Protein AF-0000000072204086 (afdb_homodimer)

Structure (mmCIF, N/CA/C/O backbone):
data_AF-0000000072204086-model_v1
#
loop_
_entity.id
_entity.type
_entity.pdbx_description
1 polymer 'F-box protein SKIP19 isoform X3'
#
loop_
_atom_site.group_PDB
_atom_site.id
_atom_site.type_symbol
_atom_site.label_atom_id
_atom_site.label_alt_id
_atom_site.label_comp_id
_atom_site.label_asym_id
_atom_site.label_entity_id
_atom_site.label_seq_id
_atom_site.pdbx_PDB_ins_code
_atom_site.Cartn_x
_atom_site.Cartn_y
_atom_site.Cartn_z
_atom_site.occupancy
_atom_site.B_iso_or_equiv
_atom_site.auth_seq_id
_atom_site.auth_comp_id
_atom_site.auth_asym_id
_atom_site.auth_atom_id
_atom_site.pdbx_PDB_model_num
ATOM 1 N N . MET A 1 1 ? 21.562 -6.328 24.484 1 25.56 1 MET A N 1
ATOM 2 C CA . MET A 1 1 ? 20.109 -6.309 24.594 1 25.56 1 MET A CA 1
ATOM 3 C C . MET A 1 1 ? 19.469 -5.77 23.328 1 25.56 1 MET A C 1
ATOM 5 O O . MET A 1 1 ? 19.484 -4.562 23.078 1 25.56 1 MET A O 1
ATOM 9 N N . SER A 1 2 ? 19.609 -6.516 22.234 1 28.25 2 SER A N 1
ATOM 10 C CA . SER A 1 2 ? 19.281 -6.23 20.844 1 28.25 2 SER A CA 1
ATOM 11 C C . SER A 1 2 ? 17.781 -6.113 20.641 1 28.25 2 SER A C 1
ATOM 13 O O . SER A 1 2 ? 17.031 -7.051 20.922 1 28.25 2 SER A O 1
ATOM 15 N N . SER A 1 3 ? 17.141 -4.961 20.906 1 30.69 3 SER A N 1
ATOM 16 C CA . SER A 1 3 ? 15.734 -4.66 20.719 1 30.69 3 SER A CA 1
ATOM 17 C C . SER A 1 3 ? 15.289 -4.996 19.297 1 30.69 3 SER A C 1
ATOM 19 O O . SER A 1 3 ? 15.773 -4.402 18.328 1 30.69 3 SER A O 1
ATOM 21 N N . SER A 1 4 ? 15.07 -6.262 19.047 1 28.27 4 SER A N 1
ATOM 22 C CA . SER A 1 4 ? 14.453 -6.785 17.828 1 28.27 4 SER A CA 1
ATOM 23 C C . SER A 1 4 ? 13.125 -6.09 17.547 1 28.27 4 SER A C 1
ATOM 25 O O . SER A 1 4 ? 12.188 -6.172 18.344 1 28.27 4 SER A O 1
ATOM 27 N N . SER A 1 5 ? 13.203 -4.898 17.078 1 31.73 5 SER A N 1
ATOM 28 C CA . SER A 1 5 ? 12.016 -4.176 16.625 1 31.73 5 SER A CA 1
ATOM 29 C C . SER A 1 5 ? 11.188 -5.027 15.664 1 31.73 5 SER A C 1
ATOM 31 O O . SER A 1 5 ? 11.594 -5.277 14.531 1 31.73 5 SER A O 1
ATOM 33 N N . SER A 1 6 ? 10.625 -6.156 16.188 1 30 6 SER A N 1
ATOM 34 C CA . SER A 1 6 ? 9.664 -6.992 15.477 1 30 6 SER A CA 1
ATOM 35 C C . SER A 1 6 ? 8.594 -6.145 14.789 1 30 6 SER A C 1
ATOM 37 O O . SER A 1 6 ? 7.898 -5.371 15.445 1 30 6 SER A O 1
ATOM 39 N N . VAL A 1 7 ? 8.961 -5.617 13.773 1 30.45 7 VAL A N 1
ATOM 40 C CA . VAL A 1 7 ? 7.902 -5.066 12.938 1 30.45 7 VAL A CA 1
ATOM 41 C C . VAL A 1 7 ? 6.766 -6.074 12.82 1 30.45 7 VAL A C 1
ATOM 43 O O . VAL A 1 7 ? 6.906 -7.102 12.148 1 30.45 7 VAL A O 1
ATOM 46 N N . LYS A 1 8 ? 6.234 -6.539 13.992 1 32.66 8 LYS A N 1
ATOM 47 C CA . LYS A 1 8 ? 5.008 -7.332 13.945 1 32.66 8 LYS A CA 1
ATOM 48 C C . LYS A 1 8 ? 4.055 -6.816 12.875 1 32.66 8 LYS A C 1
ATOM 50 O O . LYS A 1 8 ? 3.934 -5.605 12.672 1 32.66 8 LYS A O 1
ATOM 55 N N . SER A 1 9 ? 4.133 -7.586 11.875 1 33.06 9 SER A N 1
ATOM 56 C CA . SER A 1 9 ? 3.16 -7.445 10.797 1 33.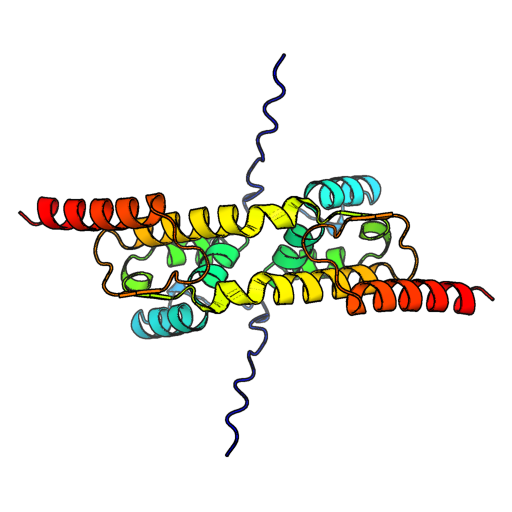06 9 SER A CA 1
ATOM 57 C C . SER A 1 9 ? 1.777 -7.102 11.344 1 33.06 9 SER A C 1
ATOM 59 O O . SER A 1 9 ? 1.238 -7.82 12.18 1 33.06 9 SER A O 1
ATOM 61 N N . VAL A 1 10 ? 1.606 -5.988 11.766 1 35.88 10 VAL A N 1
ATOM 62 C CA . VAL A 1 10 ? 0.29 -5.5 12.164 1 35.88 10 VAL A CA 1
ATOM 63 C C . VAL A 1 10 ? -0.787 -6.152 11.305 1 35.88 10 VAL A C 1
ATOM 65 O O . VAL A 1 10 ? -1.253 -5.562 10.328 1 35.88 10 VAL A O 1
ATOM 68 N N . GLY A 1 11 ? -0.376 -7.266 10.664 1 35.19 11 GLY A N 1
ATOM 69 C CA . GLY A 1 11 ? -1.591 -7.871 10.141 1 35.19 11 GLY A CA 1
ATOM 70 C C . GLY A 1 11 ? -2.607 -8.195 11.219 1 35.19 11 GLY A C 1
ATOM 71 O O . GLY A 1 11 ? -2.652 -9.328 11.711 1 35.19 11 GLY A O 1
ATOM 72 N N . ALA A 1 12 ? -2.74 -7.453 12.25 1 35.88 12 ALA A N 1
ATOM 73 C CA . ALA A 1 12 ? -3.703 -7.723 13.32 1 35.88 12 ALA A CA 1
ATOM 74 C C . ALA A 1 12 ? -4.977 -8.352 12.758 1 35.88 12 ALA A C 1
ATOM 76 O O . ALA A 1 12 ? -5.395 -8.039 11.641 1 35.88 12 ALA A O 1
ATOM 77 N N . ASP A 1 13 ? -5.242 -9.523 13.055 1 38.62 13 ASP A N 1
ATOM 78 C CA . ASP A 1 13 ? -6.609 -10.039 13.07 1 38.62 13 ASP A CA 1
ATOM 79 C C . ASP A 1 13 ? -7.621 -8.914 13.25 1 38.62 13 ASP A C 1
ATOM 81 O O . ASP A 1 13 ? -7.426 -8.023 14.078 1 38.62 13 ASP A O 1
ATOM 85 N N . ARG A 1 14 ? -8.32 -8.43 12.188 1 41.28 14 ARG A N 1
ATOM 86 C CA . ARG A 1 14 ? -9.391 -7.43 12.203 1 41.28 14 ARG A CA 1
ATOM 87 C C . ARG A 1 14 ? -10.203 -7.523 13.492 1 41.28 14 ARG A C 1
ATOM 89 O O . ARG A 1 14 ? -11.266 -8.156 13.516 1 41.28 14 ARG A O 1
ATOM 96 N N . GLU A 1 15 ? -9.797 -8.156 14.398 1 44.16 15 GLU A N 1
ATOM 97 C CA . GLU A 1 15 ? -10.672 -7.75 15.492 1 44.16 15 GLU A CA 1
ATOM 98 C C . GLU A 1 15 ? -10.859 -6.234 15.516 1 44.16 15 GLU A C 1
ATOM 100 O O . GLU A 1 15 ? -9.883 -5.484 15.469 1 44.16 15 GLU A O 1
ATOM 105 N N . GLU A 1 16 ? -11.938 -5.848 14.797 1 51.72 16 GLU A N 1
ATOM 106 C CA . GLU A 1 16 ? -12.43 -4.477 14.695 1 51.72 16 GLU A CA 1
ATOM 107 C C . GLU A 1 16 ? -11.992 -3.645 15.898 1 51.72 16 GLU A C 1
ATOM 109 O O . GLU A 1 16 ? -12.594 -3.742 16.969 1 51.72 16 GLU A O 1
ATOM 114 N N . ARG A 1 17 ? -10.695 -3.609 16.219 1 57.47 17 ARG A N 1
ATOM 115 C CA . ARG A 1 17 ? -10.336 -2.664 17.266 1 57.47 17 ARG A CA 1
ATOM 116 C C . ARG A 1 17 ? -11.102 -1.355 17.125 1 57.47 17 ARG A C 1
ATOM 118 O O . ARG A 1 17 ? -11.398 -0.927 16 1 57.47 17 ARG A O 1
ATOM 125 N N . ASN A 1 18 ? -11.75 -1.128 18.062 1 75.94 18 ASN A N 1
ATOM 126 C CA . ASN A 1 18 ? -12.461 0.15 18.109 1 75.94 18 ASN A CA 1
ATOM 127 C C . ASN A 1 18 ? -11.484 1.325 18.156 1 75.94 18 ASN A C 1
ATOM 129 O O . ASN A 1 18 ? -11.289 1.931 19.219 1 75.94 18 ASN A O 1
ATOM 133 N N . TRP A 1 19 ? -10.758 1.594 17.062 1 76.38 19 TRP A N 1
ATOM 134 C CA . TRP A 1 19 ? -9.789 2.676 16.922 1 76.38 19 TRP A CA 1
ATOM 135 C C . TRP A 1 19 ? -10.367 3.992 17.438 1 76.38 19 TRP A C 1
ATOM 137 O O . TRP A 1 19 ? -9.641 4.852 17.938 1 76.38 19 TRP A O 1
ATOM 147 N N . LYS A 1 20 ? -11.602 4.023 17.359 1 79.75 20 LYS A N 1
ATOM 148 C CA . LYS A 1 20 ? -12.273 5.273 17.703 1 79.75 20 LYS A CA 1
ATOM 149 C C . LYS A 1 20 ? -12.281 5.484 19.219 1 79.75 20 LYS A C 1
ATOM 151 O O . LYS A 1 20 ? -12.43 6.613 19.688 1 79.75 20 LYS A O 1
ATOM 156 N N . ASP A 1 21 ? -12.07 4.379 19.844 1 84.69 21 ASP A N 1
ATOM 157 C CA . ASP A 1 21 ? -12.148 4.477 21.297 1 84.69 21 ASP A CA 1
ATOM 158 C C . ASP A 1 21 ? -10.766 4.684 21.906 1 84.69 21 ASP A C 1
ATOM 160 O O . ASP A 1 21 ? -10.641 4.891 23.109 1 84.69 21 ASP A O 1
ATOM 164 N N . LEU A 1 22 ? -9.742 4.715 21.172 1 86.06 22 LEU A N 1
ATOM 165 C CA . LEU A 1 22 ? -8.391 4.891 21.703 1 86.06 22 LEU A CA 1
ATOM 166 C C . LEU A 1 22 ? -8.109 6.359 22.016 1 86.06 22 LEU A C 1
ATOM 168 O O . LEU A 1 22 ? -8.523 7.246 21.25 1 86.06 22 LEU A O 1
ATOM 172 N N . PRO A 1 23 ? -7.391 6.512 23.203 1 90.75 23 PRO A N 1
ATOM 173 C CA . PRO A 1 23 ? -6.949 7.887 23.453 1 90.75 23 PRO A CA 1
ATOM 174 C C . PRO A 1 23 ? -6.145 8.469 22.297 1 90.75 23 PRO A C 1
ATOM 176 O O . PRO A 1 23 ? -5.371 7.758 21.656 1 90.75 23 PRO A O 1
ATOM 179 N N . ARG A 1 24 ? -6.234 9.727 22.156 1 86.44 24 ARG A N 1
ATOM 180 C CA . ARG A 1 24 ? -5.602 10.414 21.031 1 86.44 24 ARG A CA 1
ATOM 181 C C . ARG A 1 24 ? -4.086 10.266 21.094 1 86.44 24 ARG A C 1
ATOM 183 O O . ARG A 1 24 ? -3.436 10.078 20.062 1 86.44 24 ARG A O 1
ATOM 190 N N . ASP A 1 25 ? -3.572 10.32 22.297 1 90.19 25 ASP A N 1
ATOM 191 C CA . ASP A 1 25 ? -2.125 10.203 22.438 1 90.19 25 ASP A CA 1
ATOM 192 C C . ASP A 1 25 ? -1.638 8.828 21.984 1 90.19 25 ASP A C 1
ATOM 194 O O . ASP A 1 25 ? -0.56 8.711 21.391 1 90.19 25 ASP A O 1
ATOM 198 N N . VAL A 1 26 ? -2.377 7.902 22.266 1 89.75 26 VAL A N 1
ATOM 199 C CA . VAL A 1 26 ? -2.049 6.539 21.859 1 89.75 26 VAL A CA 1
ATOM 200 C C . VAL A 1 26 ? -2.184 6.41 20.344 1 89.75 26 VAL A C 1
ATOM 202 O O . VAL A 1 26 ? -1.303 5.859 19.672 1 89.75 26 VAL A O 1
ATOM 205 N N . LEU A 1 27 ? -3.18 7.027 19.828 1 85.44 27 LEU A N 1
ATOM 206 C CA . LEU A 1 27 ? -3.385 7.016 18.391 1 85.44 27 LEU A CA 1
ATOM 207 C C . LEU A 1 27 ? -2.227 7.699 17.672 1 85.44 27 LEU A C 1
ATOM 209 O O . LEU A 1 27 ? -1.658 7.137 16.719 1 85.44 27 LEU A O 1
ATOM 213 N N . CYS A 1 28 ? -1.841 8.789 18.219 1 88.75 28 CYS A N 1
ATOM 214 C CA . CYS A 1 28 ? -0.737 9.539 17.625 1 88.75 28 CYS A CA 1
ATOM 215 C C . CYS A 1 28 ? 0.546 8.719 17.641 1 88.75 28 CYS A C 1
ATOM 217 O O . CYS A 1 28 ? 1.257 8.656 16.625 1 88.75 28 CYS A O 1
ATOM 219 N N . THR A 1 29 ? 0.734 8.023 18.703 1 90.38 29 THR A N 1
ATOM 220 C CA . THR A 1 29 ? 1.932 7.199 18.828 1 90.38 29 THR A CA 1
ATOM 221 C C . THR A 1 29 ? 1.908 6.062 17.812 1 90.38 29 THR A C 1
ATOM 223 O O . THR A 1 29 ? 2.918 5.785 17.156 1 90.38 29 THR A O 1
ATOM 226 N N . ILE A 1 30 ? 0.832 5.469 17.672 1 87.12 30 ILE A N 1
ATOM 227 C CA . ILE A 1 30 ? 0.676 4.363 16.734 1 87.12 30 ILE A CA 1
ATOM 228 C C . ILE A 1 30 ? 0.891 4.863 15.305 1 87.12 30 ILE A C 1
ATOM 230 O O . ILE A 1 30 ? 1.659 4.273 14.539 1 87.12 30 ILE A O 1
ATOM 234 N N . PHE A 1 31 ? 0.361 5.941 15.031 1 88.94 31 PHE A N 1
ATOM 235 C CA . PHE A 1 31 ? 0.43 6.484 13.68 1 88.94 31 PHE A CA 1
ATOM 236 C C . PHE A 1 31 ? 1.844 6.949 13.359 1 88.94 31 PHE A C 1
ATOM 238 O O . PHE A 1 31 ? 2.316 6.777 12.227 1 88.94 31 PHE A O 1
ATOM 245 N N . GLN A 1 32 ? 2.438 7.445 14.328 1 89.56 32 GLN A N 1
ATOM 246 C CA . GLN A 1 32 ? 3.822 7.859 14.125 1 89.56 32 GLN A CA 1
ATOM 247 C C . GLN A 1 32 ? 4.723 6.652 13.875 1 89.56 32 GLN A C 1
ATOM 249 O O . GLN A 1 32 ? 5.648 6.723 13.062 1 89.56 32 GLN A O 1
ATOM 254 N N . LYS A 1 33 ? 4.418 5.613 14.492 1 89.12 33 LYS A N 1
ATOM 255 C CA . LYS A 1 33 ? 5.195 4.395 14.305 1 89.12 33 LYS A CA 1
ATOM 256 C C . LYS A 1 33 ? 4.922 3.775 12.938 1 89.12 33 LYS A C 1
ATOM 258 O O . LYS A 1 33 ? 5.824 3.209 12.312 1 89.12 33 LYS A O 1
ATOM 263 N N . LEU A 1 34 ? 3.775 3.865 12.484 1 86.44 34 LEU A N 1
ATOM 264 C CA . LEU A 1 34 ? 3.398 3.32 11.18 1 86.44 34 LEU A CA 1
ATOM 265 C C . LEU A 1 34 ? 3.996 4.148 10.047 1 86.44 34 LEU A C 1
ATOM 267 O O . LEU A 1 34 ? 4.449 3.6 9.047 1 86.44 34 LEU A O 1
ATOM 271 N N . GLY A 1 35 ? 4.02 5.461 10.273 1 90.88 35 GLY A N 1
ATOM 272 C CA . GLY A 1 35 ? 4.465 6.371 9.227 1 90.88 35 GLY A CA 1
ATOM 273 C C . GLY A 1 35 ? 3.357 6.777 8.273 1 90.88 35 GLY A C 1
ATOM 274 O O . GLY A 1 35 ? 2.312 6.125 8.219 1 90.88 35 GLY A O 1
ATOM 275 N N . ALA A 1 36 ? 3.582 7.84 7.566 1 93 36 ALA A N 1
ATOM 276 C CA . ALA A 1 36 ? 2.574 8.445 6.699 1 93 36 ALA A CA 1
ATOM 277 C C . ALA A 1 36 ? 2.166 7.488 5.582 1 93 36 ALA A C 1
ATOM 279 O O . ALA A 1 36 ? 0.982 7.371 5.258 1 93 36 ALA A O 1
ATOM 280 N N . ILE A 1 37 ? 3.129 6.812 5.086 1 89.62 37 ILE A N 1
ATOM 281 C CA . ILE A 1 37 ? 2.873 5.93 3.953 1 89.62 37 ILE A CA 1
ATOM 282 C C . ILE A 1 37 ? 1.953 4.789 4.383 1 89.62 37 ILE A C 1
ATOM 284 O O . ILE A 1 37 ? 0.87 4.613 3.82 1 89.62 37 ILE A O 1
ATOM 288 N N . GLU A 1 38 ? 2.342 4.102 5.406 1 86.81 38 GLU A N 1
ATOM 289 C CA . GLU A 1 38 ? 1.545 2.975 5.887 1 86.81 38 GLU A CA 1
ATOM 290 C C . GLU A 1 38 ? 0.164 3.43 6.348 1 86.81 38 GLU A C 1
ATOM 292 O O . GLU A 1 38 ? -0.841 2.777 6.055 1 86.81 38 GLU A O 1
ATOM 297 N N . THR A 1 39 ? 0.12 4.504 6.988 1 90.56 39 THR A N 1
ATOM 298 C CA . THR A 1 39 ? -1.136 5.031 7.508 1 90.56 39 THR A CA 1
ATOM 299 C C . THR A 1 39 ? -2.104 5.352 6.371 1 90.56 39 THR A C 1
ATOM 301 O O . THR A 1 39 ? -3.25 4.898 6.379 1 90.56 39 THR A O 1
ATOM 304 N N . LEU A 1 40 ? -1.649 6.043 5.375 1 90.44 40 LEU A N 1
ATOM 305 C CA . LEU A 1 40 ? -2.543 6.48 4.309 1 90.44 40 LEU A CA 1
ATOM 306 C C . LEU A 1 40 ? -2.838 5.336 3.342 1 90.44 40 LEU A C 1
ATOM 308 O O . LEU A 1 40 ? -3.93 5.266 2.773 1 90.44 40 LEU A O 1
ATOM 312 N N . MET A 1 41 ? -1.896 4.422 3.166 1 85.81 41 MET A N 1
ATOM 313 C CA . MET A 1 41 ? -2.174 3.229 2.375 1 85.81 41 MET A CA 1
ATOM 314 C C . MET A 1 41 ? -3.277 2.395 3.016 1 85.81 41 MET A C 1
ATOM 316 O O . MET A 1 41 ? -4.176 1.914 2.324 1 85.81 41 MET A O 1
ATOM 320 N N . ARG A 1 42 ? -3.189 2.254 4.34 1 82.88 42 ARG A N 1
ATOM 321 C CA . ARG A 1 42 ? -4.238 1.529 5.051 1 82.88 42 ARG A CA 1
ATOM 322 C C . ARG A 1 42 ? -5.57 2.266 4.961 1 82.88 42 ARG A C 1
ATOM 324 O O . ARG A 1 42 ? -6.625 1.64 4.832 1 82.88 42 ARG A O 1
ATOM 331 N N . ALA A 1 43 ? -5.52 3.553 5.051 1 85.81 43 ALA A N 1
ATOM 332 C CA . ALA A 1 43 ? -6.73 4.359 4.941 1 85.81 43 ALA A CA 1
ATOM 333 C C . ALA A 1 43 ? -7.379 4.188 3.57 1 85.81 43 ALA A C 1
ATOM 335 O O . ALA A 1 43 ? -8.609 4.148 3.457 1 85.81 43 ALA A O 1
ATOM 336 N N . GLN A 1 44 ? -6.508 4.137 2.588 1 80.75 44 GLN A N 1
ATOM 337 C CA . GLN A 1 44 ? -7.004 3.998 1.223 1 80.75 44 GLN A CA 1
ATOM 338 C C . GLN A 1 44 ? -7.672 2.641 1.014 1 80.75 44 GLN A C 1
ATOM 340 O O . GLN A 1 44 ? -8.672 2.539 0.307 1 80.75 44 GLN A O 1
ATOM 345 N N . HIS A 1 45 ? -7.109 1.644 1.652 1 72.19 45 HIS A N 1
ATOM 346 C CA . HIS A 1 45 ? -7.562 0.28 1.397 1 72.19 45 HIS A CA 1
ATOM 347 C C . HIS A 1 45 ? -8.359 -0.267 2.578 1 72.19 45 HIS A C 1
ATOM 349 O O . HIS A 1 45 ? -9 -1.314 2.467 1 72.19 45 HIS A O 1
ATOM 355 N N . GLY A 1 46 ? -8.242 0.352 3.654 1 68.88 46 GLY A N 1
ATOM 356 C CA . GLY A 1 46 ? -8.812 -0.115 4.91 1 68.88 46 GLY A CA 1
ATOM 357 C C . GLY A 1 46 ? -10.273 0.248 5.078 1 68.88 46 GLY A C 1
ATOM 358 O O . GLY A 1 46 ? -10.898 0.782 4.156 1 68.88 46 GLY A O 1
ATOM 359 N N . SER A 1 47 ? -10.641 -0.141 6.191 1 71 47 SER A N 1
ATOM 360 C CA . SER A 1 47 ? -12.031 0.078 6.586 1 71 47 SER A CA 1
ATOM 361 C C . SER A 1 47 ? -12.344 1.566 6.703 1 71 47 SER A C 1
ATOM 363 O O . SER A 1 47 ? -11.438 2.398 6.707 1 71 47 SER A O 1
ATOM 365 N N . SER A 1 48 ? -13.695 1.812 6.828 1 77.19 48 SER A N 1
ATOM 366 C CA . SER A 1 48 ? -14.188 3.176 7.004 1 77.19 48 SER A CA 1
ATOM 367 C C . SER A 1 48 ? -13.641 3.801 8.281 1 77.19 48 SER A C 1
ATOM 369 O O . SER A 1 48 ? -13.406 5.012 8.336 1 77.19 48 SER A O 1
ATOM 371 N N . VAL A 1 49 ? -13.312 3 9.148 1 77 49 VAL A N 1
ATOM 372 C CA . VAL A 1 49 ? -12.82 3.516 10.422 1 77 49 VAL A CA 1
ATOM 373 C C . VAL A 1 49 ? -11.422 4.105 10.234 1 77 49 VAL A 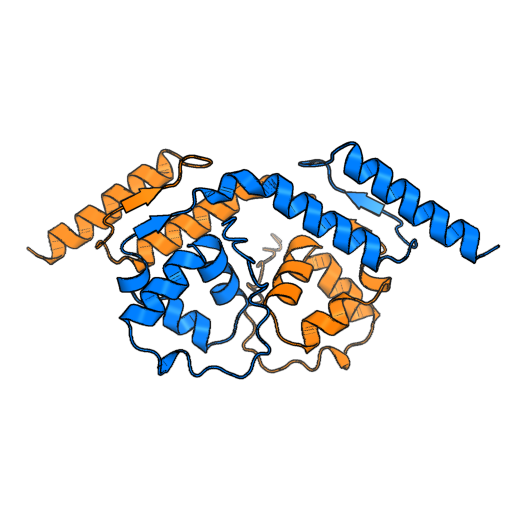C 1
ATOM 375 O O . VAL A 1 49 ? -11.164 5.246 10.625 1 77 49 VAL A O 1
ATOM 378 N N . TRP A 1 50 ? -10.523 3.418 9.578 1 81.31 50 TRP A N 1
ATOM 379 C CA . TRP A 1 50 ? -9.164 3.9 9.336 1 81.31 50 TRP A CA 1
ATOM 380 C C . TRP A 1 50 ? -9.18 5.152 8.469 1 81.31 50 TRP A C 1
ATOM 382 O O . TRP A 1 50 ? -8.383 6.074 8.68 1 81.31 50 TRP A O 1
ATOM 392 N N . ARG A 1 51 ? -10.062 5.117 7.641 1 86.44 51 ARG A N 1
ATOM 393 C CA . ARG A 1 51 ? -10.18 6.266 6.75 1 86.44 51 ARG A CA 1
ATOM 394 C C . ARG A 1 51 ? -10.578 7.52 7.523 1 86.44 51 ARG A C 1
ATOM 396 O O . ARG A 1 51 ? -10.055 8.609 7.262 1 86.44 51 ARG A O 1
ATOM 403 N N . THR A 1 52 ? -11.453 7.332 8.43 1 88.88 52 THR A N 1
ATOM 404 C CA . THR A 1 52 ? -11.922 8.461 9.234 1 88.88 52 THR A CA 1
ATOM 405 C C . THR A 1 52 ? -10.828 8.938 10.188 1 88.88 52 THR A C 1
ATOM 407 O O . THR A 1 52 ? -10.562 10.141 10.281 1 88.88 52 THR A O 1
ATOM 410 N N . ILE A 1 53 ? -10.125 8.094 10.812 1 89.19 53 ILE A N 1
ATOM 411 C CA . ILE A 1 53 ? -9.109 8.422 11.805 1 89.19 53 ILE A CA 1
ATOM 412 C C . ILE A 1 53 ? -7.926 9.102 11.125 1 89.19 53 ILE A C 1
ATOM 414 O O . ILE A 1 53 ? -7.332 10.031 11.68 1 89.19 53 ILE A O 1
ATOM 418 N N . SER A 1 54 ? -7.703 8.648 9.961 1 92.5 54 SER A N 1
ATOM 419 C CA . SER A 1 54 ? -6.527 9.141 9.258 1 92.5 54 SER A CA 1
ATOM 420 C C . SER A 1 54 ? -6.676 10.617 8.891 1 92.5 54 SER A C 1
ATOM 422 O O . SER A 1 54 ? -5.699 11.281 8.539 1 92.5 54 SER A O 1
ATOM 424 N N . LYS A 1 55 ? -7.824 11.094 9.062 1 94.44 55 LYS A N 1
ATOM 425 C CA . LYS A 1 55 ? -8.062 12.484 8.695 1 94.44 55 LYS A CA 1
ATOM 426 C C . LYS A 1 55 ? -7.832 13.414 9.883 1 94.44 55 LYS A C 1
ATOM 428 O O . LYS A 1 55 ? -7.91 14.633 9.75 1 94.44 55 LYS A O 1
ATOM 433 N N . ASP A 1 56 ? -7.57 12.961 11.031 1 93.88 56 ASP A N 1
ATOM 434 C CA . ASP A 1 56 ? -7.309 13.773 12.211 1 93.88 56 ASP A CA 1
ATOM 435 C C . ASP A 1 56 ? -6.012 14.562 12.062 1 93.88 56 ASP A C 1
ATOM 437 O O . ASP A 1 56 ? -4.93 13.977 11.969 1 93.88 56 ASP A O 1
ATOM 441 N N . PRO A 1 57 ? -6.078 15.883 12.156 1 95.06 57 PRO A N 1
ATOM 442 C CA . PRO A 1 57 ? -4.906 16.734 11.93 1 95.06 57 PRO A CA 1
ATOM 443 C C . PRO A 1 57 ? -3.781 16.469 12.93 1 95.06 57 PRO A C 1
ATOM 445 O O . PRO A 1 57 ? -2.605 16.656 12.602 1 95.06 57 PRO A O 1
ATOM 448 N N . LEU A 1 58 ? -4.113 15.961 14.039 1 93.5 58 LEU A N 1
ATOM 449 C CA . LEU A 1 58 ? -3.111 15.75 15.078 1 93.5 58 LEU A CA 1
ATOM 450 C C . LEU A 1 58 ? -2.154 14.633 14.703 1 93.5 58 LEU A C 1
ATOM 452 O O . LEU A 1 58 ? -1.038 14.555 15.219 1 93.5 58 LEU A O 1
ATOM 456 N N . LEU A 1 59 ? -2.539 13.883 13.844 1 94.5 59 LEU A N 1
ATOM 457 C CA . LEU A 1 59 ? -1.7 12.766 13.422 1 94.5 59 LEU A CA 1
ATOM 458 C C . LEU A 1 59 ? -0.61 13.234 12.469 1 94.5 59 LEU A C 1
ATOM 460 O O . LEU A 1 59 ? 0.351 12.508 12.211 1 94.5 59 LEU A O 1
ATOM 464 N N . TRP A 1 60 ? -0.792 14.453 12.039 1 96.38 60 TRP A N 1
ATOM 465 C CA . TRP A 1 60 ? 0.036 14.859 10.906 1 96.38 60 TRP A CA 1
ATOM 466 C C . TRP A 1 60 ? 0.881 16.078 11.258 1 96.38 60 TRP A C 1
ATOM 468 O O . TRP A 1 60 ? 1.397 16.766 10.367 1 96.38 60 TRP A O 1
ATOM 478 N N . CYS A 1 61 ? 1.042 16.344 12.516 1 95.12 61 CYS A N 1
ATOM 479 C CA . CYS A 1 61 ? 1.954 17.406 12.914 1 95.12 61 CYS A CA 1
ATOM 480 C C . CYS A 1 61 ? 3.395 17.047 12.562 1 95.12 61 CYS A C 1
ATOM 482 O O . CYS A 1 61 ? 4.219 17.938 12.344 1 95.12 61 CYS A O 1
ATOM 484 N N . THR A 1 62 ? 3.689 15.852 12.555 1 95.5 62 THR A N 1
ATOM 485 C CA . THR A 1 62 ? 4.973 15.32 12.102 1 95.5 62 THR A CA 1
ATOM 486 C C . THR A 1 62 ? 4.773 14.281 11 1 95.5 62 THR A C 1
ATOM 488 O O . THR A 1 62 ? 4.031 13.312 11.18 1 95.5 62 THR A O 1
ATOM 491 N N . ILE A 1 63 ? 5.445 14.547 9.883 1 96.81 63 ILE A N 1
ATOM 492 C CA . ILE A 1 63 ? 5.379 13.617 8.758 1 96.81 63 ILE A CA 1
ATOM 493 C C . ILE A 1 63 ? 6.766 13.039 8.484 1 96.81 63 ILE A C 1
ATOM 495 O O . ILE A 1 63 ? 7.676 13.758 8.086 1 96.81 63 ILE A O 1
ATOM 499 N N . ASP A 1 64 ? 6.887 11.781 8.789 1 94.19 64 ASP A N 1
ATOM 500 C CA . ASP A 1 64 ? 8.156 11.102 8.547 1 94.19 64 ASP A CA 1
ATOM 501 C C . ASP A 1 64 ? 8.016 10.062 7.438 1 94.19 64 ASP A C 1
ATOM 503 O O . ASP A 1 64 ? 7.422 9 7.645 1 94.19 64 ASP A O 1
ATOM 507 N N . MET A 1 65 ? 8.578 10.297 6.277 1 94.38 65 MET A N 1
ATOM 508 C CA . MET A 1 65 ? 8.562 9.375 5.141 1 94.38 65 MET A CA 1
ATOM 509 C C . MET A 1 65 ? 9.984 8.977 4.746 1 94.38 65 MET A C 1
ATOM 511 O O . MET A 1 65 ? 10.273 8.797 3.564 1 94.38 65 MET A O 1
ATOM 515 N N . SER A 1 66 ? 10.836 8.945 5.711 1 90.06 66 SER A N 1
ATOM 516 C CA . SER A 1 66 ? 12.234 8.594 5.477 1 90.06 66 SER A CA 1
ATOM 517 C C . SER A 1 66 ? 12.375 7.141 5.043 1 90.06 66 SER A C 1
ATOM 519 O O . SER A 1 66 ? 13.383 6.754 4.461 1 90.06 66 SER A O 1
ATOM 521 N N . ASN A 1 67 ? 11.375 6.324 5.309 1 84.94 67 ASN A N 1
ATOM 522 C CA . ASN A 1 67 ? 11.43 4.91 4.953 1 84.94 67 ASN A CA 1
ATOM 523 C C . ASN A 1 67 ? 11.078 4.688 3.484 1 84.94 67 ASN A C 1
ATOM 525 O O . ASN A 1 67 ? 11.109 3.555 3 1 84.94 67 ASN A O 1
ATOM 529 N N . SER A 1 68 ? 10.797 5.719 2.793 1 86.44 68 SER A N 1
ATOM 530 C CA . SER A 1 68 ? 10.453 5.629 1.378 1 86.44 68 SER A CA 1
ATOM 531 C C . SER A 1 68 ? 11.641 5.156 0.545 1 86.44 68 SER A C 1
ATOM 533 O O . SER A 1 68 ? 11.461 4.641 -0.561 1 86.44 68 SER A O 1
ATOM 535 N N . GLY A 1 69 ? 12.812 5.336 1.029 1 80.94 69 GLY A N 1
ATOM 536 C CA . GLY A 1 69 ? 14 4.875 0.326 1 80.94 69 GLY A CA 1
ATOM 537 C C . GLY A 1 69 ? 14.07 3.365 0.192 1 80.94 69 GLY A C 1
ATOM 538 O O . GLY A 1 69 ? 14.828 2.842 -0.624 1 80.94 69 GLY A O 1
ATOM 539 N N . ASP A 1 70 ? 13.281 2.725 0.902 1 82.56 70 ASP A N 1
ATOM 540 C CA . ASP A 1 70 ? 13.289 1.265 0.898 1 82.56 70 ASP A CA 1
ATOM 541 C C . ASP A 1 70 ? 12.219 0.716 -0.048 1 82.56 70 ASP A C 1
ATOM 543 O O . ASP A 1 70 ? 11.875 -0.465 0.02 1 82.56 70 ASP A O 1
ATOM 547 N N . MET A 1 71 ? 11.828 1.524 -0.928 1 82.88 71 MET A N 1
ATOM 548 C CA . MET A 1 71 ? 10.711 1.137 -1.781 1 82.88 71 MET A CA 1
ATOM 549 C C . MET A 1 71 ? 11.117 0.019 -2.736 1 82.88 71 MET A C 1
ATOM 551 O O . MET A 1 71 ? 10.328 -0.893 -3.002 1 82.88 71 MET A O 1
ATOM 555 N N . ASP A 1 72 ? 12.367 0.081 -3.236 1 83.31 72 ASP A N 1
ATOM 556 C CA . ASP A 1 72 ? 12.844 -1.01 -4.082 1 83.31 72 ASP A CA 1
ATOM 557 C C . ASP A 1 72 ? 12.867 -2.33 -3.314 1 83.31 72 ASP A C 1
ATOM 559 O O . ASP A 1 72 ? 12.555 -3.385 -3.873 1 83.31 72 ASP A O 1
ATOM 563 N N . LEU A 1 73 ? 13.227 -2.178 -2.115 1 87.75 73 LEU A N 1
ATOM 564 C CA . LEU A 1 73 ? 13.242 -3.371 -1.275 1 87.75 73 LEU A CA 1
ATOM 565 C C . LEU A 1 73 ? 11.836 -3.918 -1.083 1 87.75 73 LEU A C 1
ATOM 567 O O . LEU A 1 73 ? 11.617 -5.133 -1.142 1 87.75 73 LEU A O 1
ATOM 571 N N . GLN A 1 74 ? 10.938 -3.055 -0.853 1 88.94 74 GLN A N 1
ATOM 572 C CA . GLN A 1 74 ? 9.547 -3.457 -0.669 1 88.94 74 GLN A CA 1
ATOM 573 C C . GLN A 1 74 ? 8.984 -4.086 -1.94 1 88.94 74 GLN A C 1
ATOM 575 O O . GLN A 1 74 ? 8.289 -5.102 -1.882 1 88.94 74 GLN A O 1
ATOM 580 N N . LEU A 1 75 ? 9.328 -3.562 -3.049 1 92.5 75 LEU A N 1
ATOM 581 C CA . LEU A 1 75 ? 8.891 -4.113 -4.328 1 92.5 75 LEU A CA 1
ATOM 582 C C . LEU A 1 75 ? 9.453 -5.512 -4.539 1 92.5 75 LEU A C 1
ATOM 584 O O . LEU A 1 75 ? 8.758 -6.391 -5.062 1 92.5 75 LEU A O 1
ATOM 588 N N . GLY A 1 76 ? 10.711 -5.668 -4.16 1 94.56 76 GLY A N 1
ATOM 589 C CA . GLY A 1 76 ? 11.305 -6.996 -4.23 1 94.56 76 GLY A CA 1
ATOM 590 C C . GLY A 1 76 ? 10.562 -8.031 -3.408 1 94.56 76 GLY A C 1
ATOM 591 O O . GLY A 1 76 ? 10.359 -9.156 -3.861 1 94.56 76 GLY A O 1
ATOM 592 N N . ILE A 1 77 ? 10.156 -7.668 -2.277 1 94.19 77 ILE A N 1
ATOM 593 C CA . ILE A 1 77 ? 9.438 -8.555 -1.376 1 94.19 77 ILE A CA 1
ATOM 594 C C . ILE A 1 77 ? 8.086 -8.922 -1.984 1 94.19 77 ILE A C 1
ATOM 596 O O . ILE A 1 77 ? 7.703 -10.094 -2.014 1 94.19 77 ILE A O 1
ATOM 600 N N . ILE A 1 78 ? 7.449 -7.926 -2.461 1 94.69 78 ILE A N 1
ATOM 601 C CA . ILE A 1 78 ? 6.152 -8.148 -3.094 1 94.69 78 ILE A CA 1
ATOM 602 C C . ILE A 1 78 ? 6.316 -9.07 -4.297 1 94.69 78 ILE A C 1
ATOM 604 O O . ILE A 1 78 ? 5.555 -10.023 -4.461 1 94.69 78 ILE A O 1
ATOM 608 N N . CYS A 1 79 ? 7.258 -8.82 -5.074 1 97.38 79 CYS A N 1
ATOM 609 C CA . CYS A 1 79 ? 7.512 -9.609 -6.273 1 97.38 79 CYS A CA 1
ATOM 610 C C . CYS A 1 79 ? 7.828 -11.055 -5.918 1 97.38 79 CYS A C 1
ATOM 612 O O . CYS A 1 79 ? 7.316 -11.984 -6.551 1 97.38 79 CYS A O 1
ATOM 614 N N . ARG A 1 80 ? 8.625 -11.227 -4.906 1 97.94 80 ARG A N 1
ATOM 615 C CA . ARG A 1 80 ? 8.969 -12.57 -4.453 1 97.94 80 ARG A CA 1
ATOM 616 C C . ARG A 1 80 ? 7.727 -13.336 -4.016 1 97.94 80 ARG A C 1
ATOM 618 O O . ARG A 1 80 ? 7.566 -14.516 -4.348 1 97.94 80 ARG A O 1
ATOM 625 N N . ARG A 1 81 ? 6.922 -12.688 -3.32 1 97.44 81 ARG A N 1
ATOM 626 C CA . ARG A 1 81 ? 5.691 -13.312 -2.848 1 97.44 81 ARG A CA 1
ATOM 627 C C . ARG A 1 81 ? 4.789 -13.695 -4.016 1 97.44 81 ARG A C 1
ATOM 629 O O . ARG A 1 81 ? 4.215 -14.789 -4.027 1 97.44 81 ARG A O 1
ATOM 636 N N . ALA A 1 82 ? 4.684 -12.836 -4.957 1 97.56 82 ALA A N 1
ATOM 637 C CA . ALA A 1 82 ? 3.887 -13.109 -6.148 1 97.56 82 ALA A CA 1
ATOM 638 C C . ALA A 1 82 ? 4.422 -14.328 -6.891 1 97.56 82 ALA A C 1
ATOM 640 O O . ALA A 1 82 ? 3.648 -15.195 -7.312 1 97.56 82 ALA A O 1
ATOM 641 N N . ILE A 1 83 ? 5.707 -14.367 -7.004 1 98.06 83 ILE A N 1
ATOM 642 C CA . ILE A 1 83 ? 6.344 -15.508 -7.66 1 98.06 83 ILE A CA 1
ATOM 643 C C . ILE A 1 83 ? 6.027 -16.781 -6.891 1 98.06 83 ILE A C 1
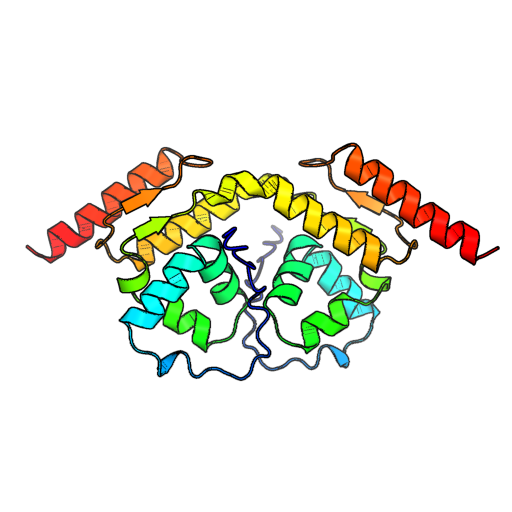ATOM 645 O O . ILE A 1 83 ? 5.652 -17.797 -7.488 1 98.06 83 ILE A O 1
ATOM 649 N N . ASP A 1 84 ? 6.117 -16.719 -5.621 1 97.25 84 ASP A N 1
ATOM 650 C CA . ASP A 1 84 ? 5.828 -17.875 -4.789 1 97.25 84 ASP A CA 1
ATOM 651 C C . ASP A 1 84 ? 4.375 -18.312 -4.938 1 97.25 84 ASP A C 1
ATOM 653 O O . ASP A 1 84 ? 4.082 -19.516 -5.023 1 97.25 84 ASP A O 1
ATOM 657 N N . TYR A 1 85 ? 3.498 -17.391 -4.992 1 96.5 85 TYR A N 1
ATOM 658 C CA . TYR A 1 85 ? 2.078 -17.703 -5.117 1 96.5 85 TYR A CA 1
ATOM 659 C C . TYR A 1 85 ? 1.771 -18.344 -6.465 1 96.5 85 TYR A C 1
ATOM 661 O O . TYR A 1 85 ? 0.775 -19.047 -6.609 1 96.5 85 TYR A O 1
ATOM 669 N N . SER A 1 86 ? 2.578 -18.062 -7.5 1 96.62 86 SER A N 1
ATOM 670 C CA . SER A 1 86 ? 2.355 -18.625 -8.82 1 96.62 86 SER A CA 1
ATOM 671 C C . SER A 1 86 ? 2.527 -20.141 -8.805 1 96.62 86 SER A C 1
ATOM 673 O O . SER A 1 86 ? 2.094 -20.844 -9.727 1 96.62 86 SER A O 1
ATOM 675 N N . CYS A 1 87 ? 3.273 -20.625 -7.867 1 96.31 87 CYS A N 1
ATOM 676 C CA . CYS A 1 87 ? 3.549 -22.047 -7.715 1 96.31 87 CYS A CA 1
ATOM 677 C C . CYS A 1 87 ? 4.18 -22.609 -8.977 1 96.31 87 CYS A C 1
ATOM 679 O O . CYS A 1 87 ? 3.816 -23.703 -9.422 1 96.31 87 CYS A O 1
ATOM 681 N N . GLY A 1 88 ? 5.02 -21.859 -9.57 1 96.19 88 GLY A N 1
ATOM 682 C CA . GLY A 1 88 ? 5.781 -22.328 -10.719 1 96.19 88 GLY A CA 1
ATOM 683 C C . GLY A 1 88 ? 5.02 -22.234 -12.023 1 96.19 88 GLY A C 1
ATOM 684 O O . GLY A 1 88 ? 5.488 -22.719 -13.062 1 96.19 88 GLY A O 1
ATOM 685 N N . HIS A 1 89 ? 3.883 -21.656 -12.078 1 94.56 89 HIS A N 1
ATOM 686 C CA . HIS A 1 89 ? 3.062 -21.547 -13.273 1 94.56 89 HIS A CA 1
ATOM 687 C C . HIS A 1 89 ? 3.199 -20.172 -13.914 1 94.56 89 HIS A C 1
ATOM 689 O O . HIS A 1 89 ? 2.336 -19.75 -14.695 1 94.56 89 HIS A O 1
ATOM 695 N N . LEU A 1 90 ? 4.277 -19.5 -13.602 1 96.69 90 LEU A N 1
ATOM 696 C CA . LEU A 1 90 ? 4.527 -18.156 -14.117 1 96.69 90 LEU A CA 1
ATOM 697 C C . LEU A 1 90 ? 4.809 -18.188 -15.609 1 96.69 90 LEU A C 1
ATOM 699 O O . LEU A 1 90 ? 5.715 -18.891 -16.062 1 96.69 90 LEU A O 1
ATOM 703 N N . LEU A 1 91 ? 4.047 -17.375 -16.312 1 95.31 91 LEU A N 1
ATOM 704 C CA . LEU A 1 91 ? 4.195 -17.328 -17.766 1 95.31 91 LEU A CA 1
ATOM 705 C C . LEU A 1 91 ? 4.848 -16.016 -18.203 1 95.31 91 LEU A C 1
ATOM 707 O O . LEU A 1 91 ? 5.68 -16.016 -19.109 1 95.31 91 LEU A O 1
ATOM 711 N N . ARG A 1 92 ? 4.461 -14.961 -17.641 1 96.06 92 ARG A N 1
ATOM 712 C CA . ARG A 1 92 ? 4.965 -13.641 -18 1 96.06 92 ARG A CA 1
ATOM 713 C C . ARG A 1 92 ? 5.191 -12.789 -16.75 1 96.06 92 ARG A C 1
ATOM 715 O O . ARG A 1 92 ? 4.383 -12.812 -15.82 1 96.06 92 ARG A O 1
ATOM 722 N N . ILE A 1 93 ? 6.371 -12.086 -16.812 1 97.06 93 ILE A N 1
ATOM 723 C CA . ILE A 1 93 ? 6.66 -11.203 -15.688 1 97.06 93 ILE A CA 1
ATOM 724 C C . ILE A 1 93 ? 7.332 -9.922 -16.188 1 97.06 93 ILE A C 1
ATOM 726 O O . ILE A 1 93 ? 8.188 -9.977 -17.078 1 97.06 93 ILE A O 1
ATOM 730 N N . ASN A 1 94 ? 6.832 -8.742 -15.68 1 96.38 94 ASN A N 1
ATOM 731 C CA . ASN A 1 94 ? 7.441 -7.449 -15.969 1 96.38 94 ASN A CA 1
ATOM 732 C C . ASN A 1 94 ? 7.883 -6.738 -14.695 1 96.38 94 ASN A C 1
ATOM 734 O O . ASN A 1 94 ? 7.051 -6.25 -13.93 1 96.38 94 ASN A O 1
ATOM 738 N N . ILE A 1 95 ? 9.172 -6.738 -14.5 1 96.25 95 ILE A N 1
ATOM 739 C CA . ILE A 1 95 ? 9.766 -6.094 -13.328 1 96.25 95 ILE A CA 1
ATOM 740 C C . ILE A 1 95 ? 10.891 -5.156 -13.766 1 96.25 95 ILE A C 1
ATOM 742 O O . ILE A 1 95 ? 11.922 -5.074 -13.109 1 96.25 95 ILE A O 1
ATOM 746 N N . GLU A 1 96 ? 10.727 -4.332 -14.75 1 93.19 96 GLU A N 1
ATOM 747 C CA . GLU A 1 96 ? 11.773 -3.609 -15.469 1 93.19 96 GLU A CA 1
ATOM 748 C C . GLU A 1 96 ? 12.328 -2.461 -14.625 1 93.19 96 GLU A C 1
ATOM 750 O O . GLU A 1 96 ? 13.461 -2.029 -14.828 1 93.19 96 GLU A O 1
ATOM 755 N N . HIS A 1 97 ? 11.625 -1.997 -13.633 1 90.38 97 HIS A N 1
ATOM 756 C CA . HIS A 1 97 ? 12.047 -0.796 -12.922 1 90.38 97 HIS A CA 1
ATOM 757 C C . HIS A 1 97 ? 12.836 -1.148 -11.664 1 90.38 97 HIS A C 1
ATOM 759 O O . HIS A 1 97 ? 13.523 -0.297 -11.094 1 90.38 97 HIS A O 1
ATOM 765 N N . PHE A 1 98 ? 12.766 -2.418 -11.25 1 91.94 98 PHE A N 1
ATOM 766 C CA . PHE A 1 98 ? 13.422 -2.732 -9.992 1 91.94 98 PHE A CA 1
ATOM 767 C C . PHE A 1 9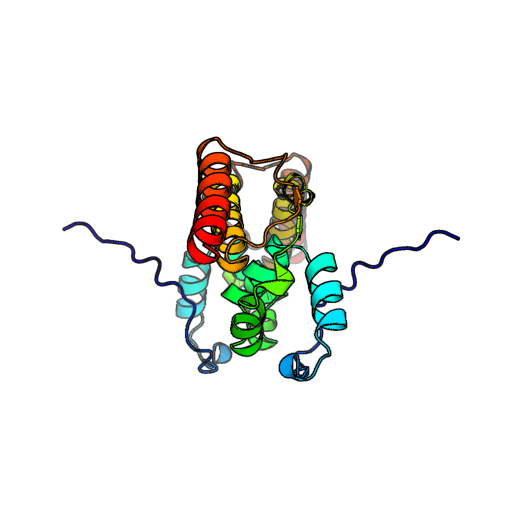8 ? 14.016 -4.137 -10.023 1 91.94 98 PHE A C 1
ATOM 769 O O . PHE A 1 98 ? 14.445 -4.66 -8.992 1 91.94 98 PHE A O 1
ATOM 776 N N . GLY A 1 99 ? 14.047 -4.762 -11.102 1 93.5 99 GLY A N 1
ATOM 777 C CA . GLY A 1 99 ? 14.602 -6.098 -11.234 1 93.5 99 GLY A CA 1
ATOM 778 C C . GLY A 1 99 ? 16.047 -6.199 -10.758 1 93.5 99 GLY A C 1
ATOM 779 O O . GLY A 1 99 ? 16.844 -5.285 -10.977 1 93.5 99 GLY A O 1
ATOM 780 N N . THR A 1 100 ? 16.234 -7.27 -9.969 1 94.5 100 THR A N 1
ATOM 781 C CA . THR A 1 100 ? 17.578 -7.566 -9.508 1 94.5 100 THR A CA 1
ATOM 782 C C . THR A 1 100 ? 18.016 -8.969 -9.938 1 94.5 100 THR A C 1
ATOM 784 O O . THR A 1 100 ? 17.172 -9.781 -10.344 1 94.5 100 THR A O 1
ATOM 787 N N . ASP A 1 101 ? 19.281 -9.289 -9.75 1 95.38 101 ASP A N 1
ATOM 788 C CA . ASP A 1 101 ? 19.781 -10.633 -10.023 1 95.38 101 ASP A CA 1
ATOM 789 C C . ASP A 1 101 ? 19.156 -11.656 -9.086 1 95.38 101 ASP A C 1
ATOM 791 O O . ASP A 1 101 ? 18.875 -12.789 -9.484 1 95.38 101 ASP A O 1
ATOM 795 N N . ASP A 1 102 ? 18.969 -11.195 -7.945 1 96.12 102 ASP A N 1
ATOM 796 C CA . ASP A 1 102 ? 18.359 -12.078 -6.953 1 96.12 102 ASP A CA 1
ATOM 797 C C . ASP A 1 102 ? 16.938 -12.453 -7.352 1 96.12 102 ASP A C 1
ATOM 799 O O . ASP A 1 102 ? 16.531 -13.609 -7.234 1 96.12 102 ASP A O 1
ATOM 803 N N . LEU A 1 103 ? 16.219 -11.555 -7.855 1 96.94 103 LEU A N 1
ATOM 804 C CA . LEU A 1 103 ? 14.852 -11.82 -8.289 1 96.94 103 LEU A CA 1
ATOM 805 C C . LEU A 1 103 ? 14.836 -12.727 -9.516 1 96.94 103 LEU A C 1
ATOM 807 O O . LEU A 1 103 ? 14.016 -13.648 -9.602 1 96.94 103 LEU A O 1
ATOM 811 N N . LEU A 1 104 ? 15.719 -12.57 -10.406 1 97.12 104 LEU A N 1
ATOM 812 C CA . LEU A 1 104 ? 15.82 -13.398 -11.594 1 97.12 104 LEU A CA 1
ATOM 813 C C . LEU A 1 104 ? 16.141 -14.844 -11.227 1 97.12 104 LEU A C 1
ATOM 815 O O . LEU A 1 104 ? 15.562 -15.781 -11.797 1 97.12 104 LEU A O 1
ATOM 819 N N . ARG A 1 105 ? 16.938 -14.961 -10.25 1 97.88 105 ARG A N 1
ATOM 820 C CA . ARG A 1 105 ? 17.266 -16.297 -9.766 1 97.88 105 ARG A CA 1
ATOM 821 C C . ARG A 1 105 ? 16.047 -16.953 -9.102 1 97.88 105 ARG A C 1
ATOM 823 O O . ARG A 1 105 ? 15.781 -18.141 -9.312 1 97.88 105 ARG A O 1
ATOM 830 N N . HIS A 1 106 ? 15.344 -16.156 -8.344 1 97.5 106 HIS A N 1
ATOM 831 C CA . HIS A 1 106 ? 14.156 -16.672 -7.656 1 97.5 106 HIS A CA 1
ATOM 832 C C . HIS A 1 106 ? 13.109 -17.156 -8.648 1 97.5 106 HIS A C 1
ATOM 834 O O . HIS A 1 106 ? 12.469 -18.188 -8.422 1 97.5 106 HIS A O 1
ATOM 840 N N . ILE A 1 107 ? 13.023 -16.438 -9.695 1 97.25 107 ILE A N 1
ATOM 841 C CA . ILE A 1 107 ? 12.117 -16.828 -10.773 1 97.25 107 ILE A CA 1
ATOM 842 C C . ILE A 1 107 ? 12.539 -18.188 -11.328 1 97.25 107 ILE A C 1
ATOM 844 O O . ILE A 1 107 ? 11.727 -19.109 -11.414 1 97.25 107 ILE A O 1
ATOM 848 N N . THR A 1 108 ? 13.766 -18.297 -11.695 1 97 108 THR A N 1
ATOM 849 C CA . THR A 1 108 ? 14.289 -19.531 -12.273 1 97 108 THR A CA 1
ATOM 850 C C . THR A 1 108 ? 14.086 -20.703 -11.32 1 97 108 THR A C 1
ATOM 852 O O . THR A 1 108 ? 13.664 -21.781 -11.734 1 97 108 THR A O 1
ATOM 855 N N . ASP A 1 109 ? 14.32 -20.438 -10.062 1 96.88 109 ASP A N 1
ATOM 856 C CA . ASP A 1 109 ? 14.148 -21.469 -9.047 1 96.88 109 ASP A CA 1
ATOM 857 C C . ASP A 1 109 ? 12.695 -21.938 -8.969 1 96.88 109 ASP A C 1
ATOM 859 O O . ASP A 1 109 ? 12.422 -23.125 -8.828 1 96.88 109 ASP A O 1
ATOM 863 N N . SER A 1 110 ? 11.781 -21.016 -9.031 1 95.88 110 SER A N 1
ATOM 864 C CA . SER A 1 110 ? 10.359 -21.328 -8.93 1 95.88 110 SER A CA 1
ATOM 865 C C . SER A 1 110 ? 9.891 -22.172 -10.117 1 95.88 110 SER A C 1
ATOM 867 O O . SER A 1 110 ? 9.062 -23.062 -9.961 1 95.88 110 SER A O 1
ATOM 869 N N . LEU A 1 111 ? 10.414 -21.875 -11.234 1 94.75 111 LEU A N 1
ATOM 870 C CA . LEU A 1 111 ? 10.039 -22.594 -12.445 1 94.75 111 LEU A CA 1
ATOM 871 C C . LEU A 1 111 ? 10.602 -24.016 -12.43 1 94.75 111 LEU A C 1
ATOM 873 O O . LEU A 1 111 ? 9.945 -24.938 -12.891 1 94.75 111 LEU A O 1
ATOM 877 N N . GLU A 1 112 ? 11.734 -24.188 -11.898 1 94.19 112 GLU A N 1
ATOM 878 C CA . GLU A 1 112 ? 12.391 -25.484 -11.836 1 94.19 112 GLU A CA 1
ATOM 879 C C . GLU A 1 112 ? 11.664 -26.422 -10.867 1 94.19 112 GLU A C 1
ATOM 881 O O . GLU A 1 112 ? 11.531 -27.609 -11.133 1 94.19 112 GLU A O 1
ATOM 886 N N . LYS A 1 113 ? 11.203 -25.875 -9.828 1 89.81 113 LYS A N 1
ATOM 887 C CA . LYS A 1 113 ? 10.469 -26.672 -8.844 1 89.81 113 LYS A CA 1
ATOM 888 C C . LYS A 1 113 ? 9.211 -27.266 -9.453 1 89.81 113 LYS A C 1
ATOM 890 O O . LYS A 1 113 ? 8.859 -28.422 -9.164 1 89.81 113 LYS A O 1
ATOM 895 N N . ASN A 1 114 ? 8.477 -26.531 -10.172 1 87.38 114 ASN A N 1
ATOM 896 C CA . ASN A 1 114 ? 7.266 -27.031 -10.82 1 87.38 114 ASN A CA 1
ATOM 897 C C . ASN A 1 114 ? 7.578 -28.109 -11.852 1 87.38 114 ASN A C 1
ATOM 899 O O . ASN A 1 114 ? 6.84 -29.078 -11.977 1 87.38 114 ASN A O 1
ATOM 903 N N . MET A 1 115 ? 8.68 -27.891 -12.586 1 85.56 115 MET A N 1
ATOM 904 C CA . MET A 1 115 ? 9.078 -28.844 -13.609 1 85.56 115 MET A CA 1
ATOM 905 C C . MET A 1 115 ? 9.484 -30.188 -12.984 1 85.56 115 MET A C 1
ATOM 907 O O . MET A 1 115 ? 9.172 -31.25 -13.516 1 85.56 115 MET A O 1
ATOM 911 N N . ARG A 1 116 ? 10.07 -30.125 -11.844 1 83.25 116 ARG A N 1
ATOM 912 C CA . ARG A 1 116 ? 10.484 -31.328 -11.141 1 83.25 116 ARG A CA 1
ATOM 913 C C . ARG A 1 116 ? 9.281 -32.062 -10.562 1 83.25 116 ARG A C 1
ATOM 915 O O . ARG A 1 116 ? 9.266 -33.312 -10.508 1 83.25 116 ARG A O 1
ATOM 922 N N . LYS A 1 117 ? 8.305 -31.422 -10.078 1 76.75 117 LYS A N 1
ATOM 923 C CA . LYS A 1 117 ? 7.121 -32.031 -9.5 1 76.75 117 LYS A CA 1
ATOM 924 C C . LYS A 1 117 ? 6.281 -32.719 -10.57 1 76.75 117 LYS A C 1
ATOM 926 O O . LYS A 1 117 ? 5.496 -33.625 -10.273 1 76.75 117 LYS A O 1
ATOM 931 N N . GLY A 1 118 ? 6.309 -32.219 -11.633 1 69.25 118 GLY A N 1
ATOM 932 C CA . GLY A 1 118 ? 5.582 -32.812 -12.742 1 69.25 118 GLY A CA 1
ATOM 933 C C . GLY A 1 118 ? 6.27 -34.062 -13.312 1 69.25 118 GLY A C 1
ATOM 934 O O . GLY A 1 118 ? 5.691 -34.781 -14.125 1 69.25 118 GLY A O 1
ATOM 935 N N . THR A 1 119 ? 7.48 -34.25 -12.953 1 56.28 119 THR A N 1
ATOM 936 C CA . THR A 1 119 ? 8.141 -35.469 -13.383 1 56.28 119 THR A CA 1
ATOM 937 C C . THR A 1 119 ? 8 -36.562 -12.328 1 56.28 119 THR A C 1
ATOM 939 O O . THR A 1 119 ? 7.891 -36.281 -11.133 1 56.28 119 THR A O 1
ATOM 942 N N . MET B 1 1 ? -13.078 9.562 -29.094 1 25.97 1 MET B N 1
ATOM 943 C CA . MET B 1 1 ? -13.773 8.812 -28.047 1 25.97 1 MET B CA 1
ATOM 944 C C . MET B 1 1 ? -12.805 8.375 -26.969 1 25.97 1 MET B C 1
ATOM 946 O O . MET B 1 1 ? -12.031 7.434 -27.156 1 25.97 1 MET B O 1
ATOM 950 N N . SER B 1 2 ? -12.25 9.312 -26.203 1 28.62 2 SER B N 1
ATOM 951 C CA . SER B 1 2 ? -11.172 9.266 -25.219 1 28.62 2 SER B CA 1
ATOM 952 C C . SER B 1 2 ? -11.578 8.477 -23.984 1 28.62 2 SER B C 1
ATOM 954 O O . SER B 1 2 ? -12.555 8.82 -23.312 1 28.62 2 SER B O 1
ATOM 956 N N . SER B 1 3 ? -11.523 7.137 -23.984 1 30.14 3 SER B N 1
ATOM 957 C CA . SER B 1 3 ? -11.828 6.254 -22.875 1 30.14 3 SER B CA 1
ATOM 958 C C . SER B 1 3 ? -11.039 6.645 -21.625 1 30.14 3 SER B C 1
ATOM 960 O O . SER B 1 3 ? -9.805 6.586 -21.625 1 30.14 3 SER B O 1
ATOM 962 N N . SER B 1 4 ? -11.461 7.648 -20.938 1 28.17 4 SER B N 1
ATOM 963 C CA . SER B 1 4 ? -10.984 8.055 -19.609 1 28.17 4 SER B CA 1
ATOM 964 C C . SER B 1 4 ? -11 6.887 -18.641 1 28.17 4 SER B C 1
ATOM 966 O O . SER B 1 4 ? -12.055 6.312 -18.359 1 28.17 4 SER B O 1
ATOM 968 N N . SER B 1 5 ? -10.07 6.035 -18.719 1 29.94 5 SER B N 1
ATOM 969 C CA . SER B 1 5 ? -9.883 4.957 -17.75 1 29.94 5 SER B CA 1
ATOM 970 C C . SER B 1 5 ? -9.883 5.488 -16.312 1 29.94 5 SER B C 1
ATOM 972 O O . SER B 1 5 ? -8.953 6.176 -15.906 1 29.94 5 SER B O 1
ATOM 974 N N . SER B 1 6 ? -11.039 5.973 -15.875 1 29.39 6 SER B N 1
ATOM 975 C CA . SER B 1 6 ? -11.258 6.34 -14.484 1 29.39 6 SER B CA 1
ATOM 976 C C . SER B 1 6 ? -10.727 5.27 -13.531 1 29.39 6 SER B C 1
ATOM 978 O O . SER B 1 6 ? -11.078 4.098 -13.656 1 29.39 6 SER B O 1
ATOM 980 N N . VAL B 1 7 ? -9.539 5.355 -13.352 1 30.89 7 VAL B N 1
ATOM 981 C CA . VAL B 1 7 ? -9.039 4.535 -12.258 1 30.89 7 VAL B CA 1
ATOM 982 C C . VAL B 1 7 ? -9.977 4.645 -11.055 1 30.89 7 VAL B C 1
ATOM 984 O O . VAL B 1 7 ? -10.07 5.703 -10.43 1 30.89 7 VAL B O 1
ATOM 987 N N . LYS B 1 8 ? -11.273 4.246 -11.281 1 31.12 8 LYS B N 1
ATOM 988 C CA . LYS B 1 8 ? -12.172 4.141 -10.133 1 31.12 8 LYS B CA 1
ATOM 989 C C . LYS B 1 8 ? -11.43 3.615 -8.906 1 31.12 8 LYS B C 1
ATOM 991 O O . LYS B 1 8 ? -10.656 2.658 -9 1 31.12 8 LYS B O 1
ATOM 996 N N . SER B 1 9 ? -10.984 4.562 -8.203 1 33.03 9 SER B N 1
ATOM 997 C CA . SER B 1 9 ? -10.484 4.285 -6.859 1 33.03 9 SER B CA 1
ATOM 998 C C . SER B 1 9 ? -11.312 3.197 -6.18 1 33.03 9 SER B C 1
ATOM 1000 O O . SER B 1 9 ? -12.531 3.324 -6.055 1 33.03 9 SER B O 1
ATOM 1002 N N . VAL B 1 10 ? -11.203 2.039 -6.535 1 35.59 10 VAL B N 1
ATOM 1003 C CA . VAL B 1 10 ? -11.812 0.894 -5.867 1 35.59 10 VAL B CA 1
ATOM 1004 C C . VAL B 1 10 ? -11.867 1.144 -4.363 1 35.59 10 VAL B C 1
ATOM 1006 O O . VAL B 1 10 ? -11.719 0.213 -3.566 1 35.59 10 VAL B O 1
ATOM 1009 N N . GLY B 1 11 ? -11.805 2.414 -3.971 1 34.88 11 GLY B N 1
ATOM 1010 C CA . GLY B 1 11 ? -12.211 2.451 -2.576 1 34.88 11 GLY B CA 1
ATOM 1011 C C . GLY B 1 11 ? -13.609 1.897 -2.35 1 34.88 11 GLY B C 1
ATOM 1012 O O . GLY B 1 11 ? -14.57 2.656 -2.262 1 34.88 11 GLY B O 1
ATOM 1013 N N . ALA B 1 12 ? -14.148 0.947 -3.098 1 35.09 12 ALA B N 1
ATOM 1014 C CA . ALA B 1 12 ? -15.492 0.411 -2.926 1 35.09 12 ALA B CA 1
ATOM 1015 C C . ALA B 1 12 ? -15.875 0.353 -1.449 1 35.09 12 ALA B C 1
ATOM 1017 O O . ALA B 1 12 ? -15.023 0.128 -0.588 1 35.09 12 ALA B O 1
ATOM 1018 N N . ASP B 1 13 ? -16.781 1.092 -1.001 1 38.56 13 ASP B N 1
ATOM 1019 C CA . ASP B 1 13 ? -17.594 0.75 0.165 1 38.56 13 ASP B CA 1
ATOM 1020 C C . ASP B 1 13 ? -17.531 -0.749 0.454 1 38.56 13 ASP B C 1
ATOM 1022 O O . ASP B 1 13 ? -17.594 -1.566 -0.467 1 38.56 13 ASP B O 1
ATOM 1026 N N . ARG B 1 14 ? -16.781 -1.229 1.465 1 42.06 14 ARG B N 1
ATOM 1027 C CA . ARG B 1 14 ? -16.75 -2.609 1.941 1 42.06 14 ARG B CA 1
ATOM 1028 C C . ARG B 1 14 ? -18.094 -3.293 1.741 1 42.06 14 ARG B C 1
ATOM 1030 O O . ARG B 1 14 ? -18.906 -3.371 2.67 1 42.06 14 ARG B O 1
ATOM 1037 N N . GLU B 1 15 ? -18.922 -2.787 1.076 1 43.16 15 GLU B N 1
ATOM 1038 C CA . GLU B 1 15 ? -19.875 -3.875 0.886 1 43.16 15 GLU B CA 1
ATOM 1039 C C . GLU B 1 15 ? -19.172 -5.18 0.534 1 43.16 15 GLU B C 1
ATOM 1041 O O . GLU B 1 15 ? -18.344 -5.215 -0.382 1 43.16 15 GLU B O 1
ATOM 1046 N N . GLU B 1 16 ? -18.781 -5.891 1.653 1 51.31 16 GLU B N 1
ATOM 1047 C CA . GLU B 1 16 ? -18.203 -7.23 1.621 1 51.31 16 GLU B CA 1
ATOM 1048 C C . GLU B 1 16 ? -18.547 -7.949 0.319 1 51.31 16 GLU B C 1
ATOM 1050 O O . GLU B 1 16 ? -19.672 -8.391 0.125 1 51.31 16 GLU B O 1
ATOM 1055 N N . ARG B 1 17 ? -18.203 -7.371 -0.823 1 58.31 17 ARG B N 1
ATOM 1056 C CA . ARG B 1 17 ? -18.359 -8.227 -1.998 1 58.31 17 ARG B CA 1
ATOM 1057 C C . ARG B 1 17 ? -17.891 -9.648 -1.71 1 58.31 17 ARG B C 1
ATOM 1059 O O . ARG B 1 17 ? -16.969 -9.852 -0.923 1 58.31 17 ARG B O 1
ATOM 1066 N N . ASN B 1 18 ? -18.781 -10.422 -1.85 1 74.44 18 ASN B N 1
ATOM 1067 C CA . ASN B 1 18 ? -18.422 -11.836 -1.704 1 74.44 18 ASN B CA 1
ATOM 1068 C C . ASN B 1 18 ? -17.438 -12.273 -2.783 1 74.44 18 ASN B C 1
ATOM 1070 O O . ASN B 1 18 ? -17.828 -12.938 -3.748 1 74.44 18 ASN B O 1
ATOM 1074 N N . TRP B 1 19 ? -16.203 -11.805 -2.705 1 76.44 19 TRP B N 1
ATOM 1075 C CA . TRP B 1 19 ? -15.141 -12.125 -3.652 1 76.44 19 TRP B CA 1
ATOM 1076 C C . TRP B 1 19 ? -15.062 -13.625 -3.904 1 76.44 19 TRP B C 1
ATOM 1078 O O . TRP B 1 19 ? -14.68 -14.062 -4.992 1 76.44 19 TRP B O 1
ATOM 1088 N N . LYS B 1 20 ? -15.492 -14.297 -2.938 1 79.81 20 LYS B N 1
ATOM 1089 C CA . LYS B 1 20 ? -15.375 -15.75 -3.004 1 79.81 20 LYS B CA 1
ATOM 1090 C C . LYS B 1 20 ? -16.391 -16.344 -3.98 1 79.81 20 LYS B C 1
ATOM 1092 O O . LYS B 1 20 ? -16.203 -17.453 -4.48 1 79.81 20 LYS B O 1
ATOM 1097 N N . ASP B 1 21 ? -17.328 -15.516 -4.219 1 84.81 21 ASP B N 1
ATOM 1098 C CA . ASP B 1 21 ? -18.391 -16.031 -5.07 1 84.81 21 ASP B CA 1
ATOM 1099 C C . ASP B 1 21 ? -18.172 -15.641 -6.531 1 84.81 21 ASP B C 1
ATOM 1101 O O . ASP B 1 21 ? -18.906 -16.078 -7.414 1 84.81 21 ASP B O 1
ATOM 1105 N N . LEU B 1 22 ? -17.172 -14.93 -6.844 1 85.81 22 LEU B N 1
ATOM 1106 C CA . LEU B 1 22 ? -16.922 -14.5 -8.211 1 85.81 22 LEU B CA 1
ATOM 1107 C C . LEU B 1 22 ? -16.266 -15.625 -9.023 1 85.81 22 LEU B C 1
ATOM 1109 O O . LEU B 1 22 ? -15.414 -16.344 -8.508 1 85.81 22 LEU B O 1
ATOM 1113 N N . PRO B 1 23 ? -16.781 -15.688 -10.32 1 91 23 PRO B N 1
ATOM 1114 C CA . PRO B 1 23 ? -16.078 -16.625 -11.195 1 91 23 PRO B CA 1
ATOM 1115 C C . PRO B 1 23 ? -14.578 -16.359 -11.25 1 91 23 PRO B C 1
ATOM 1117 O O . PRO B 1 23 ? -14.148 -15.195 -11.234 1 91 23 PRO B O 1
ATOM 1120 N N . ARG B 1 24 ? -13.859 -17.375 -11.453 1 86.06 24 ARG B N 1
ATOM 1121 C CA . ARG B 1 24 ? -12.398 -17.297 -11.445 1 86.06 24 ARG B CA 1
ATOM 1122 C C . ARG B 1 24 ? -11.898 -16.375 -12.562 1 86.06 24 ARG B C 1
ATOM 1124 O O . ARG B 1 24 ? -10.961 -15.609 -12.359 1 86.06 24 ARG B O 1
ATOM 1131 N N . ASP B 1 25 ? -12.547 -16.484 -13.672 1 90.12 25 ASP B N 1
ATOM 1132 C CA . ASP B 1 25 ? -12.125 -15.656 -14.797 1 90.12 25 ASP B CA 1
ATOM 1133 C C . ASP B 1 25 ? -12.305 -14.172 -14.5 1 90.12 25 ASP B C 1
ATOM 1135 O O . ASP B 1 25 ? -11.484 -13.344 -14.906 1 90.12 25 ASP B O 1
ATOM 1139 N N . VAL B 1 26 ? -13.305 -13.883 -13.875 1 89.81 26 VAL B N 1
ATOM 1140 C CA . VAL B 1 26 ? -13.578 -12.508 -13.484 1 89.81 26 VAL B CA 1
ATOM 1141 C C . VAL B 1 26 ? -12.57 -12.055 -12.43 1 89.81 26 VAL B C 1
ATOM 1143 O O . VAL B 1 26 ? -12.008 -10.961 -12.523 1 89.81 26 VAL B O 1
ATOM 1146 N N . LEU B 1 27 ? -12.281 -12.93 -11.547 1 85.69 27 LEU B N 1
ATOM 1147 C CA . LEU B 1 27 ? -11.297 -12.633 -10.516 1 85.69 27 LEU B CA 1
ATOM 1148 C C . LEU B 1 27 ? -9.922 -12.375 -11.125 1 85.69 27 LEU B C 1
ATOM 1150 O O . LEU B 1 27 ? -9.281 -11.375 -10.812 1 85.69 27 LEU B O 1
ATOM 1154 N N . CYS B 1 28 ? -9.594 -13.203 -12.055 1 88.81 28 CYS B N 1
ATOM 1155 C CA . CYS B 1 28 ? -8.305 -13.062 -12.727 1 88.81 28 CYS B CA 1
ATOM 1156 C C . CYS B 1 28 ? -8.211 -11.734 -13.461 1 88.81 28 CYS B C 1
ATOM 1158 O O . CYS B 1 28 ? -7.203 -11.039 -13.367 1 88.81 28 CYS B O 1
ATOM 1160 N N . THR B 1 29 ? -9.312 -11.367 -14.055 1 90.5 29 THR B N 1
ATOM 1161 C CA . THR B 1 29 ? -9.344 -10.102 -14.781 1 90.5 29 THR B CA 1
ATOM 1162 C C . THR B 1 29 ? -9.188 -8.922 -13.828 1 90.5 29 THR B C 1
ATOM 1164 O O . THR B 1 29 ? -8.43 -7.992 -14.102 1 90.5 29 THR B O 1
ATOM 1167 N N . ILE B 1 30 ? -9.836 -8.977 -12.781 1 87.94 30 ILE B N 1
ATOM 1168 C CA . ILE B 1 30 ? -9.781 -7.914 -11.781 1 87.94 30 ILE B CA 1
ATOM 1169 C C . ILE B 1 30 ? -8.359 -7.812 -11.227 1 87.94 30 ILE B C 1
ATOM 1171 O O . ILE B 1 30 ? -7.785 -6.723 -11.172 1 87.94 30 ILE B O 1
ATOM 1175 N N . PHE B 1 31 ? -7.809 -8.867 -10.945 1 88.94 31 PHE B N 1
ATOM 1176 C CA . PHE B 1 31 ? -6.488 -8.898 -10.328 1 88.94 31 PHE B CA 1
ATOM 1177 C C . PHE B 1 31 ? -5.422 -8.438 -11.32 1 88.94 31 PHE B C 1
ATOM 1179 O O . PHE B 1 31 ? -4.477 -7.738 -10.945 1 88.94 31 PHE B O 1
ATOM 1186 N N . GLN B 1 32 ? -5.641 -8.797 -12.5 1 89.44 32 GLN B N 1
ATOM 1187 C CA . GLN B 1 32 ? -4.703 -8.344 -13.523 1 89.44 32 GLN B CA 1
ATOM 1188 C C . GLN B 1 32 ? -4.773 -6.828 -13.703 1 89.44 32 GLN B C 1
ATOM 1190 O O . GLN B 1 32 ? -3.752 -6.176 -13.938 1 89.44 32 GLN B O 1
ATOM 1195 N N . LYS B 1 33 ? -5.914 -6.316 -13.57 1 89.31 33 LYS B N 1
ATOM 1196 C CA . LYS B 1 33 ? -6.09 -4.871 -13.695 1 89.31 33 LYS B CA 1
ATOM 1197 C C . LYS B 1 33 ? -5.508 -4.141 -12.492 1 89.31 33 LYS B C 1
ATOM 1199 O O . LYS B 1 33 ? -4.969 -3.039 -12.625 1 89.31 33 LYS B O 1
ATOM 1204 N N . LEU B 1 34 ? -5.594 -4.688 -11.383 1 86.62 34 LEU B N 1
ATOM 1205 C CA . LEU B 1 34 ? -5.066 -4.09 -10.164 1 86.62 34 LEU B CA 1
ATOM 1206 C C . LEU B 1 34 ? -3.543 -4.137 -10.148 1 86.62 34 LEU B C 1
ATOM 1208 O O . LEU B 1 34 ? -2.893 -3.18 -9.727 1 86.62 34 LEU B O 1
ATOM 1212 N N . GLY B 1 35 ? -3.006 -5.25 -10.656 1 91.06 35 GLY B N 1
ATOM 1213 C CA . GLY B 1 35 ? -1.568 -5.465 -10.609 1 91.06 35 GLY B CA 1
ATOM 1214 C C . GLY B 1 35 ? -1.102 -6.105 -9.32 1 91.06 35 GLY B C 1
ATOM 1215 O O . GLY B 1 35 ? -1.833 -6.117 -8.328 1 91.06 35 GLY B O 1
ATOM 1216 N N . ALA B 1 36 ? 0.075 -6.645 -9.344 1 93.25 36 ALA B N 1
ATOM 1217 C CA . ALA B 1 36 ? 0.625 -7.418 -8.227 1 93.25 36 ALA B CA 1
ATOM 1218 C C . ALA B 1 36 ? 0.784 -6.551 -6.984 1 93.25 36 ALA B C 1
ATOM 1220 O O . ALA B 1 36 ? 0.474 -6.992 -5.871 1 93.25 36 ALA B O 1
ATOM 1221 N N . ILE B 1 37 ? 1.19 -5.355 -7.211 1 89.75 37 ILE B N 1
ATOM 1222 C CA . ILE B 1 37 ? 1.469 -4.465 -6.086 1 89.75 37 ILE B CA 1
ATOM 1223 C C . ILE B 1 37 ? 0.171 -4.145 -5.348 1 89.75 37 ILE B C 1
ATOM 1225 O O . ILE B 1 37 ? 0.047 -4.418 -4.152 1 89.75 37 ILE B O 1
ATOM 1229 N N . GLU B 1 38 ? -0.797 -3.682 -6.059 1 87.06 38 GLU B N 1
ATOM 1230 C CA . GLU B 1 38 ? -2.072 -3.324 -5.449 1 87.06 38 GLU B CA 1
ATOM 1231 C C . GLU B 1 38 ? -2.748 -4.543 -4.828 1 87.06 38 GLU B C 1
ATOM 1233 O O . GLU B 1 38 ? -3.291 -4.465 -3.725 1 87.06 38 GLU B O 1
ATOM 1238 N N . THR B 1 39 ? -2.684 -5.613 -5.484 1 90.69 39 THR B N 1
ATOM 1239 C CA . THR B 1 39 ? -3.312 -6.84 -5.008 1 90.69 39 THR B CA 1
ATOM 1240 C C . THR B 1 39 ? -2.699 -7.285 -3.684 1 90.69 39 THR B C 1
ATOM 1242 O O . THR B 1 39 ? -3.416 -7.527 -2.711 1 90.69 39 THR B O 1
ATOM 1245 N N . LEU B 1 40 ? -1.407 -7.324 -3.604 1 90.62 40 LEU B N 1
ATOM 1246 C CA . LEU B 1 40 ? -0.752 -7.852 -2.41 1 90.62 40 LEU B CA 1
ATOM 1247 C C . LEU B 1 40 ? -0.752 -6.816 -1.289 1 90.62 40 LEU B C 1
ATOM 1249 O O . LEU B 1 40 ? -0.814 -7.172 -0.11 1 90.62 40 LEU B O 1
ATOM 1253 N N . MET B 1 41 ? -0.724 -5.547 -1.633 1 86 41 MET B N 1
ATOM 1254 C CA . MET B 1 41 ? -0.874 -4.508 -0.617 1 86 41 MET B CA 1
ATOM 1255 C C . MET B 1 41 ? -2.244 -4.594 0.047 1 86 41 MET B C 1
ATOM 1257 O O . MET B 1 41 ? -2.354 -4.48 1.27 1 86 41 MET B O 1
ATOM 1261 N N . ARG B 1 42 ? -3.264 -4.801 -0.783 1 83.12 42 ARG B N 1
ATOM 1262 C CA . ARG B 1 42 ? -4.605 -4.961 -0.233 1 83.12 42 ARG B CA 1
ATOM 1263 C C . ARG B 1 42 ? -4.703 -6.227 0.612 1 83.12 42 ARG B C 1
ATOM 1265 O O . ARG B 1 42 ? -5.367 -6.238 1.649 1 83.12 42 ARG B O 1
ATOM 1272 N N . ALA B 1 43 ? -4.066 -7.258 0.156 1 85.88 43 ALA B N 1
ATOM 1273 C CA . ALA B 1 43 ? -4.062 -8.508 0.907 1 85.88 43 ALA B CA 1
ATOM 1274 C C . ALA B 1 43 ? -3.398 -8.336 2.27 1 85.88 43 ALA B C 1
ATOM 1276 O O . ALA B 1 43 ? -3.842 -8.914 3.264 1 85.88 43 ALA B O 1
ATOM 1277 N N . GLN B 1 44 ? -2.34 -7.562 2.252 1 80.94 44 GLN B N 1
ATOM 1278 C CA . GLN B 1 44 ? -1.602 -7.332 3.49 1 80.94 44 GLN B CA 1
ATOM 1279 C C . GLN B 1 44 ? -2.436 -6.535 4.488 1 80.94 44 GLN B C 1
ATOM 1281 O O . GLN B 1 44 ? -2.373 -6.777 5.695 1 80.94 44 GLN B O 1
ATOM 1286 N N . HIS B 1 45 ? -3.211 -5.641 3.953 1 72.62 45 HIS B N 1
ATOM 1287 C CA . HIS B 1 45 ? -3.924 -4.711 4.824 1 72.62 45 HIS B CA 1
ATOM 1288 C C . HIS B 1 45 ? -5.418 -5.012 4.848 1 72.62 45 HIS B C 1
ATOM 1290 O O . HIS B 1 45 ? -6.152 -4.477 5.68 1 72.62 45 HIS B O 1
ATOM 1296 N N . GLY B 1 46 ? -5.836 -5.746 3.928 1 69.25 46 GLY B N 1
ATOM 1297 C CA . GLY B 1 46 ? -7.246 -6.016 3.709 1 69.25 46 GLY B CA 1
ATOM 1298 C C . GLY B 1 46 ? -7.785 -7.125 4.594 1 69.25 46 GLY B C 1
ATOM 1299 O O . GLY B 1 46 ? -7.082 -7.613 5.48 1 69.25 46 GLY B O 1
ATOM 1300 N N . SER B 1 47 ? -8.984 -7.305 4.289 1 71.12 47 SER B N 1
ATOM 1301 C CA . SER B 1 47 ? -9.734 -8.312 5.023 1 71.12 47 SER B CA 1
ATOM 1302 C C . SER B 1 47 ? -9.172 -9.711 4.777 1 71.12 47 SER B C 1
ATOM 1304 O O . SER B 1 47 ? -8.352 -9.906 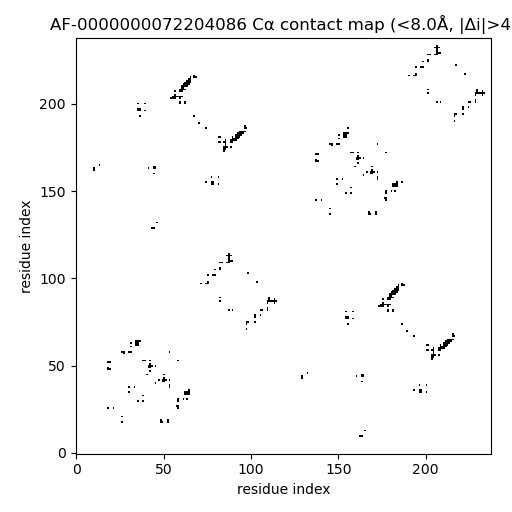3.875 1 71.12 47 SER B O 1
ATOM 1306 N N . SER B 1 48 ? -9.672 -10.641 5.637 1 77.44 48 SER B N 1
ATOM 1307 C CA . SER B 1 48 ? -9.281 -12.039 5.523 1 77.44 48 SER B CA 1
ATOM 1308 C C . SER B 1 48 ? -9.672 -12.617 4.168 1 77.44 48 SER B C 1
ATOM 1310 O O . SER B 1 48 ? -8.977 -13.484 3.631 1 77.44 48 SER B O 1
ATOM 1312 N N . VAL B 1 49 ? -10.625 -12.039 3.617 1 77.5 49 VAL B N 1
ATOM 1313 C CA . VAL B 1 49 ? -11.102 -12.555 2.338 1 77.5 49 VAL B CA 1
ATOM 1314 C C . VAL B 1 49 ? -10.078 -12.25 1.245 1 77.5 49 VAL B C 1
ATOM 1316 O O . VAL B 1 49 ? -9.664 -13.148 0.502 1 77.5 49 VAL B O 1
ATOM 1319 N N . TRP B 1 50 ? -9.562 -11.047 1.152 1 81.81 50 TRP B N 1
ATOM 1320 C CA . TRP B 1 50 ? -8.578 -10.648 0.153 1 81.81 50 TRP B CA 1
ATOM 1321 C C . TRP B 1 50 ? -7.273 -11.422 0.345 1 81.81 50 TRP B C 1
ATOM 1323 O O . TRP B 1 50 ? -6.625 -11.805 -0.629 1 81.81 50 TRP B O 1
ATOM 1333 N N . ARG B 1 51 ? -7.047 -11.633 1.523 1 87 51 ARG B N 1
ATOM 1334 C CA . ARG B 1 51 ? -5.828 -12.375 1.834 1 87 51 ARG B CA 1
ATOM 1335 C C . ARG B 1 51 ? -5.902 -13.805 1.311 1 87 51 ARG B C 1
ATOM 1337 O O . ARG B 1 51 ? -4.922 -14.328 0.787 1 87 51 ARG B O 1
ATOM 1344 N N . THR B 1 52 ? -7.035 -14.359 1.466 1 89.19 52 THR B N 1
ATOM 1345 C CA . THR B 1 52 ? -7.227 -15.734 1.017 1 89.19 52 THR B CA 1
ATOM 1346 C C . THR B 1 52 ? -7.234 -15.812 -0.508 1 89.19 52 THR B C 1
ATOM 1348 O O . THR B 1 52 ? -6.555 -16.656 -1.096 1 89.19 52 THR B O 1
ATOM 1351 N N . ILE B 1 53 ? -7.875 -14.945 -1.175 1 89.44 53 ILE B N 1
ATOM 1352 C CA . ILE B 1 53 ? -8.023 -14.953 -2.625 1 89.44 53 ILE B CA 1
ATOM 1353 C C . ILE B 1 53 ? -6.668 -14.68 -3.283 1 89.44 53 ILE B C 1
ATOM 1355 O O . ILE B 1 53 ? -6.348 -15.266 -4.32 1 89.44 53 ILE B O 1
ATOM 1359 N N . SER B 1 54 ? -5.953 -13.875 -2.615 1 92.69 54 SER B N 1
ATOM 1360 C CA . SER B 1 54 ? -4.688 -13.445 -3.201 1 92.69 54 SER B CA 1
ATOM 1361 C C . SER B 1 54 ? -3.695 -14.602 -3.273 1 92.69 54 SER B C 1
ATOM 1363 O O . SER B 1 54 ? -2.682 -14.508 -3.971 1 92.69 54 SER B O 1
ATOM 1365 N N . LYS B 1 55 ? -4.027 -15.641 -2.668 1 94.69 55 LYS B N 1
ATOM 1366 C CA . LYS B 1 55 ? -3.113 -16.781 -2.656 1 94.69 55 LYS B CA 1
ATOM 1367 C C . LYS B 1 55 ? -3.408 -17.734 -3.811 1 94.69 55 LYS B C 1
ATOM 1369 O O . LYS B 1 55 ? -2.693 -18.719 -4.012 1 94.69 55 LYS B O 1
ATOM 1374 N N . ASP B 1 56 ? -4.414 -17.562 -4.57 1 94.12 56 ASP B N 1
ATOM 1375 C CA . ASP B 1 56 ? -4.762 -18.422 -5.707 1 94.12 56 ASP B CA 1
ATOM 1376 C C . ASP B 1 56 ? -3.697 -18.328 -6.801 1 94.12 56 ASP B C 1
ATOM 1378 O O . ASP B 1 56 ? -3.49 -17.266 -7.391 1 94.12 56 ASP B O 1
ATOM 1382 N N . PRO B 1 57 ? -3.102 -19.453 -7.164 1 95.19 57 PRO B N 1
ATOM 1383 C CA . PRO B 1 57 ? -2.002 -19.469 -8.133 1 95.19 57 PRO B CA 1
ATOM 1384 C C . PRO B 1 57 ? -2.422 -18.938 -9.5 1 95.19 57 PRO B C 1
ATOM 1386 O O . PRO B 1 57 ? -1.601 -18.375 -10.234 1 95.19 57 PRO B O 1
ATOM 1389 N N . LEU B 1 58 ? -3.639 -19.016 -9.797 1 93.62 58 LEU B N 1
ATOM 1390 C CA . LEU B 1 58 ? -4.113 -18.609 -11.117 1 93.62 58 LEU B CA 1
ATOM 1391 C C . LEU B 1 58 ? -4.027 -17.094 -11.289 1 93.62 58 LEU B C 1
ATOM 1393 O O . LEU B 1 58 ? -3.994 -16.594 -12.414 1 93.62 58 LEU B O 1
ATOM 1397 N N . LEU B 1 59 ? -3.936 -16.453 -10.273 1 94.56 59 LEU B N 1
ATOM 1398 C CA . LEU B 1 59 ? -3.867 -15.008 -10.336 1 94.56 59 LEU B CA 1
ATOM 1399 C C . LEU B 1 59 ? -2.457 -14.539 -10.688 1 94.56 59 LEU B C 1
ATOM 1401 O O . LEU B 1 59 ? -2.25 -13.383 -11.047 1 94.56 59 LEU B O 1
ATOM 1405 N N . TRP B 1 60 ? -1.566 -15.492 -10.633 1 96.5 60 TRP B N 1
ATOM 1406 C CA . TRP B 1 60 ? -0.171 -15.062 -10.672 1 96.5 60 TRP B CA 1
ATOM 1407 C C . TRP B 1 60 ? 0.561 -15.695 -11.852 1 96.5 60 TRP B C 1
ATOM 1409 O O . TRP B 1 60 ? 1.793 -15.727 -11.883 1 96.5 60 TRP B O 1
ATOM 1419 N N . CYS B 1 61 ? -0.175 -16.172 -12.805 1 95.12 61 CYS B N 1
ATOM 1420 C CA . CYS B 1 61 ? 0.464 -16.656 -14.023 1 95.12 61 CYS B CA 1
ATOM 1421 C C . CYS B 1 61 ? 1.135 -15.523 -14.781 1 95.12 61 CYS B C 1
ATOM 1423 O O . CYS B 1 61 ? 2.109 -15.742 -15.5 1 95.12 61 CYS B O 1
ATOM 1425 N N . THR B 1 62 ? 0.632 -14.406 -14.664 1 95.5 62 THR B N 1
ATOM 1426 C CA . THR B 1 62 ? 1.219 -13.18 -15.195 1 95.5 62 THR B CA 1
ATOM 1427 C C . THR B 1 62 ? 1.404 -12.148 -14.094 1 95.5 62 THR B C 1
ATOM 1429 O O . THR B 1 62 ? 0.456 -11.812 -13.375 1 95.5 62 THR B O 1
ATOM 1432 N N . ILE B 1 63 ? 2.648 -11.703 -13.969 1 96.81 63 ILE B N 1
ATOM 1433 C CA . ILE B 1 63 ? 2.965 -10.68 -12.977 1 96.81 63 ILE B CA 1
ATOM 1434 C C . ILE B 1 63 ? 3.438 -9.414 -13.688 1 96.81 63 ILE B C 1
ATOM 1436 O O . ILE B 1 63 ? 4.492 -9.406 -14.328 1 96.81 63 ILE B O 1
ATOM 1440 N N . ASP B 1 64 ? 2.607 -8.406 -13.609 1 94.06 64 ASP B N 1
ATOM 1441 C CA . ASP B 1 64 ? 2.945 -7.121 -14.211 1 94.06 64 ASP B CA 1
ATOM 1442 C C . ASP B 1 64 ? 3.168 -6.055 -13.148 1 94.06 64 ASP B C 1
ATOM 1444 O O . ASP B 1 64 ? 2.211 -5.574 -12.531 1 94.06 64 ASP B O 1
ATOM 1448 N N . MET B 1 65 ? 4.387 -5.633 -12.938 1 94.31 65 MET B N 1
ATOM 1449 C CA . MET B 1 65 ? 4.738 -4.59 -11.977 1 94.31 65 MET B CA 1
ATOM 1450 C C . MET B 1 65 ? 5.41 -3.412 -12.68 1 94.31 65 MET B C 1
ATOM 1452 O O . MET B 1 65 ? 6.316 -2.791 -12.125 1 94.31 65 MET B O 1
ATOM 1456 N N . SER B 1 66 ? 5.02 -3.193 -13.891 1 89.75 66 SER B N 1
ATOM 1457 C CA . SER B 1 66 ? 5.582 -2.109 -14.688 1 89.75 66 SER B CA 1
ATOM 1458 C C . SER B 1 66 ? 5.195 -0.748 -14.125 1 89.75 66 SER B C 1
ATOM 1460 O O . SER B 1 66 ? 5.84 0.26 -14.422 1 89.75 66 SER B O 1
ATOM 1462 N N . ASN B 1 67 ? 4.176 -0.684 -13.305 1 84.88 67 ASN B N 1
ATOM 1463 C CA . ASN B 1 67 ? 3.715 0.577 -12.734 1 84.88 67 ASN B CA 1
ATOM 1464 C C . ASN B 1 67 ? 4.543 0.977 -11.516 1 84.88 67 ASN B C 1
ATOM 1466 O O . ASN B 1 67 ? 4.309 2.031 -10.922 1 84.88 67 ASN B O 1
ATOM 1470 N N . SER B 1 68 ? 5.492 0.187 -11.172 1 86.25 68 SER B N 1
ATOM 1471 C CA . SER B 1 68 ? 6.355 0.469 -10.031 1 86.25 68 SER B CA 1
ATOM 1472 C C . SER B 1 68 ? 7.211 1.708 -10.273 1 86.25 68 SER B C 1
ATOM 1474 O O . SER B 1 68 ? 7.688 2.336 -9.328 1 86.25 68 SER B O 1
ATOM 1476 N N . GLY B 1 69 ? 7.422 2.059 -11.492 1 80.56 69 GLY B N 1
ATOM 1477 C CA . GLY B 1 69 ? 8.188 3.248 -11.82 1 80.56 69 GLY B CA 1
ATOM 1478 C C . GLY B 1 69 ? 7.523 4.531 -11.367 1 80.56 69 GLY B C 1
ATOM 1479 O O . GLY B 1 69 ? 8.172 5.578 -11.281 1 80.56 69 GLY B O 1
ATOM 1480 N N . ASP B 1 70 ? 6.34 4.438 -11.055 1 82.38 70 ASP B N 1
ATOM 1481 C CA . ASP B 1 70 ? 5.586 5.621 -10.648 1 82.38 70 ASP B CA 1
ATOM 1482 C C . ASP B 1 70 ? 5.559 5.758 -9.125 1 82.38 70 ASP B C 1
ATOM 1484 O O . ASP B 1 70 ? 4.734 6.496 -8.578 1 82.38 70 ASP B O 1
ATOM 1488 N N . MET B 1 71 ? 6.48 5.145 -8.531 1 82.5 71 MET B N 1
ATOM 1489 C CA . MET B 1 71 ? 6.457 5.105 -7.066 1 82.5 71 MET B CA 1
ATOM 1490 C C . MET B 1 71 ? 6.742 6.484 -6.48 1 82.5 71 MET B C 1
ATOM 1492 O O . MET B 1 71 ? 6.133 6.879 -5.484 1 82.5 71 MET B O 1
ATOM 1496 N N . ASP B 1 72 ? 7.672 7.234 -7.125 1 83.44 72 ASP B N 1
ATOM 1497 C CA . ASP B 1 72 ? 7.922 8.594 -6.664 1 83.44 72 ASP B CA 1
ATOM 1498 C C . ASP B 1 72 ? 6.664 9.453 -6.781 1 83.44 72 ASP B C 1
ATOM 1500 O O . ASP B 1 72 ? 6.395 10.297 -5.918 1 83.44 72 ASP B O 1
ATOM 1504 N N . LEU B 1 73 ? 6 9.18 -7.824 1 87.81 73 LEU B N 1
ATOM 1505 C CA . LEU B 1 73 ? 4.754 9.914 -8.016 1 87.81 73 LEU B CA 1
ATOM 1506 C C . LEU B 1 73 ? 3.742 9.562 -6.934 1 87.81 73 LEU B C 1
ATOM 1508 O O . LEU B 1 73 ? 3.059 10.445 -6.406 1 87.81 73 LEU B O 1
ATOM 1512 N N . GLN B 1 74 ? 3.662 8.344 -6.656 1 88.88 74 GLN B N 1
ATOM 1513 C CA . GLN B 1 74 ? 2.74 7.887 -5.621 1 88.88 74 GLN B CA 1
ATOM 1514 C C . GLN B 1 74 ? 3.125 8.445 -4.254 1 88.88 74 GLN B C 1
ATOM 1516 O O . GLN B 1 74 ? 2.26 8.883 -3.488 1 88.88 74 GLN B O 1
ATOM 1521 N N . LEU B 1 75 ? 4.367 8.508 -3.969 1 92.69 75 LEU B N 1
ATOM 1522 C CA . LEU B 1 75 ? 4.848 9.078 -2.715 1 92.69 75 LEU B CA 1
ATOM 1523 C C . LEU B 1 75 ? 4.5 10.562 -2.619 1 92.69 75 LEU B C 1
ATOM 1525 O O . LEU B 1 75 ? 4.137 11.047 -1.546 1 92.69 75 LEU B O 1
ATOM 1529 N N . GLY B 1 76 ? 4.656 11.234 -3.746 1 94.62 76 GLY B N 1
ATOM 1530 C CA . GLY B 1 76 ? 4.258 12.633 -3.779 1 94.62 76 GLY B CA 1
ATOM 1531 C C . GLY B 1 76 ? 2.795 12.844 -3.439 1 94.62 76 GLY B C 1
ATOM 1532 O O . GLY B 1 76 ? 2.451 13.766 -2.695 1 94.62 76 GLY B O 1
ATOM 1533 N N . ILE B 1 77 ? 1.972 12.039 -3.92 1 94.25 77 ILE B N 1
ATOM 1534 C CA . ILE B 1 77 ? 0.534 12.117 -3.688 1 94.25 77 ILE B CA 1
ATOM 1535 C C . ILE B 1 77 ? 0.234 11.875 -2.211 1 94.25 77 ILE B C 1
ATOM 1537 O O . ILE B 1 77 ? -0.519 12.625 -1.589 1 94.25 77 ILE B O 1
ATOM 1541 N N . ILE B 1 78 ? 0.845 10.867 -1.729 1 94.5 78 ILE B N 1
ATOM 1542 C CA . ILE B 1 78 ? 0.661 10.539 -0.32 1 94.5 78 ILE B CA 1
ATOM 1543 C C . ILE B 1 78 ? 1.136 11.703 0.549 1 94.5 78 ILE B C 1
ATOM 1545 O O . ILE B 1 78 ? 0.439 12.117 1.479 1 94.5 78 ILE B O 1
ATOM 1549 N N . CYS B 1 79 ? 2.262 12.211 0.251 1 97.38 79 CYS B N 1
ATOM 1550 C CA . CYS B 1 79 ? 2.842 13.305 1.012 1 97.38 79 CYS B CA 1
ATOM 1551 C C . CYS B 1 79 ? 1.945 14.539 0.961 1 97.38 79 CYS B C 1
ATOM 1553 O O . CYS B 1 79 ? 1.716 15.188 1.983 1 97.38 79 CYS B O 1
ATOM 1555 N N . ARG B 1 80 ? 1.419 14.812 -0.204 1 97.94 80 ARG B N 1
ATOM 1556 C CA . ARG B 1 80 ? 0.52 15.953 -0.363 1 97.94 80 ARG B CA 1
ATOM 1557 C C . ARG B 1 80 ? -0.725 15.797 0.505 1 97.94 80 ARG B C 1
ATOM 1559 O O . ARG B 1 80 ? -1.16 16.75 1.155 1 97.94 80 ARG B O 1
ATOM 1566 N N . ARG B 1 81 ? -1.226 14.656 0.498 1 97.38 81 ARG B N 1
ATOM 1567 C CA . ARG B 1 81 ? -2.416 14.375 1.295 1 97.38 81 ARG B CA 1
ATOM 1568 C C . ARG B 1 81 ? -2.129 14.539 2.783 1 97.38 81 ARG B C 1
ATOM 1570 O O . ARG B 1 81 ? -2.934 15.109 3.52 1 97.38 81 ARG B O 1
ATOM 1577 N N . ALA B 1 82 ? -1.03 14.039 3.207 1 97.5 82 ALA B N 1
ATOM 1578 C CA . ALA B 1 82 ? -0.623 14.172 4.602 1 97.5 82 ALA B CA 1
ATOM 1579 C C . ALA B 1 82 ? -0.49 15.641 5 1 97.5 82 ALA B C 1
ATOM 1581 O O . ALA B 1 82 ? -0.955 16.047 6.066 1 97.5 82 ALA B O 1
ATOM 1582 N N . ILE B 1 83 ? 0.111 16.375 4.121 1 98.06 83 ILE B N 1
ATOM 1583 C CA . ILE B 1 83 ? 0.265 17.812 4.363 1 98.06 83 ILE B CA 1
ATOM 1584 C C . ILE B 1 83 ? -1.11 18.469 4.484 1 98.06 83 ILE B C 1
ATOM 1586 O O . ILE B 1 83 ? -1.353 19.234 5.41 1 98.06 83 ILE B O 1
ATOM 1590 N N . ASP B 1 84 ? -1.977 18.109 3.617 1 97.19 84 ASP B N 1
ATOM 1591 C CA . ASP B 1 84 ? -3.326 18.672 3.646 1 97.19 84 ASP B CA 1
ATOM 1592 C C . ASP B 1 84 ? -4.047 18.281 4.938 1 97.19 84 ASP B C 1
ATOM 1594 O O . ASP B 1 84 ? -4.734 19.125 5.535 1 97.19 84 ASP B O 1
ATOM 1598 N N . TYR B 1 85 ? -3.873 17.109 5.371 1 96.38 85 TYR B N 1
ATOM 1599 C CA . TYR B 1 85 ? -4.531 16.641 6.582 1 96.38 85 TYR B CA 1
ATOM 1600 C C . TYR B 1 85 ? -3.992 17.359 7.812 1 96.38 85 TYR B C 1
ATOM 1602 O O . TYR B 1 85 ? -4.672 17.438 8.836 1 96.38 85 TYR B O 1
ATOM 1610 N N . SER B 1 86 ? -2.748 17.844 7.758 1 96.62 86 SER B N 1
ATOM 1611 C CA . SER B 1 86 ? -2.164 18.562 8.891 1 96.62 86 SER B CA 1
ATOM 1612 C C . SER B 1 86 ? -2.906 19.859 9.172 1 96.62 86 SER B C 1
ATOM 1614 O O . SER B 1 86 ? -2.764 20.438 10.25 1 96.62 86 SER B O 1
ATOM 1616 N N . CYS B 1 87 ? -3.533 20.375 8.195 1 96.31 87 CYS B N 1
ATOM 1617 C CA . CYS B 1 87 ? -4.285 21.625 8.289 1 96.31 87 CYS B CA 1
ATOM 1618 C C . CYS B 1 87 ? -3.387 22.766 8.75 1 96.31 87 CYS B C 1
ATOM 1620 O O . CYS B 1 87 ? -3.785 23.578 9.594 1 96.31 87 CYS B O 1
ATOM 1622 N N . GLY B 1 88 ? -2.209 22.7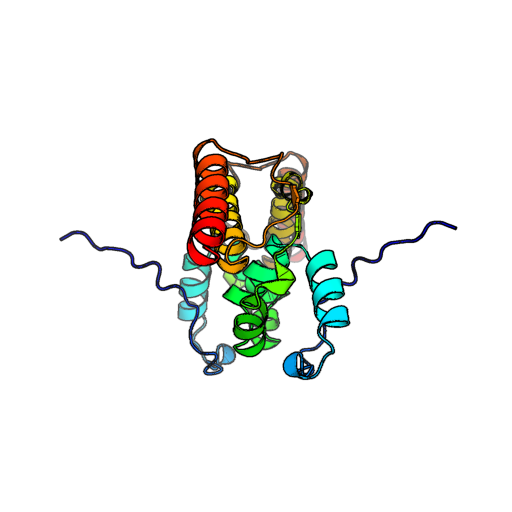5 8.25 1 96.19 88 GLY B N 1
ATOM 1623 C CA . GLY B 1 88 ? -1.299 23.844 8.516 1 96.19 88 GLY B CA 1
ATOM 1624 C C . GLY B 1 88 ? -0.593 23.734 9.852 1 96.19 88 GLY B C 1
ATOM 1625 O O . GLY B 1 88 ? 0.11 24.656 10.273 1 96.19 88 GLY B O 1
ATOM 1626 N N . HIS B 1 89 ? -0.698 22.688 10.562 1 94.69 89 HIS B N 1
ATOM 1627 C CA . HIS B 1 89 ? -0.09 22.5 11.875 1 94.69 89 HIS B CA 1
ATOM 1628 C C . HIS B 1 89 ? 1.168 21.641 11.781 1 94.69 89 HIS B C 1
ATOM 1630 O O . HIS B 1 89 ? 1.614 21.078 12.781 1 94.69 89 HIS B O 1
ATOM 1636 N N . LEU B 1 90 ? 1.728 21.578 10.617 1 96.81 90 LEU B N 1
ATOM 1637 C CA . LEU B 1 90 ? 2.92 20.781 10.375 1 96.81 90 LEU B CA 1
ATOM 1638 C C . LEU B 1 90 ? 4.129 21.375 11.086 1 96.81 90 LEU B C 1
ATOM 1640 O O . LEU B 1 90 ? 4.461 22.547 10.883 1 96.81 90 LEU B O 1
ATOM 1644 N N . LEU B 1 91 ? 4.773 20.516 11.844 1 95.31 91 LEU B N 1
ATOM 1645 C CA . LEU B 1 91 ? 5.938 20.938 12.609 1 95.31 91 LEU B CA 1
ATOM 1646 C C . LEU B 1 91 ? 7.219 20.359 12.023 1 95.31 91 LEU B C 1
ATOM 1648 O O . LEU B 1 91 ? 8.25 21.031 11.961 1 95.31 91 LEU B O 1
ATOM 1652 N N . ARG B 1 92 ? 7.199 19.156 11.688 1 96.12 92 ARG B N 1
ATOM 1653 C CA . ARG B 1 92 ? 8.367 18.453 11.164 1 96.12 92 ARG B CA 1
ATOM 1654 C C . ARG B 1 92 ? 7.98 17.547 10 1 96.12 92 ARG B C 1
ATOM 1656 O O . ARG B 1 92 ? 6.945 16.875 10.039 1 96.12 92 ARG B O 1
ATOM 1663 N N . ILE B 1 93 ? 8.891 17.609 8.953 1 97.12 93 ILE B N 1
ATOM 1664 C CA . ILE B 1 93 ? 8.641 16.734 7.812 1 97.12 93 ILE B CA 1
ATOM 1665 C C . ILE B 1 93 ? 9.969 16.203 7.27 1 97.12 93 ILE B C 1
ATOM 1667 O O . ILE B 1 93 ? 10.953 16.938 7.184 1 97.12 93 ILE B O 1
ATOM 1671 N N . ASN B 1 94 ? 9.984 14.859 6.992 1 96.38 94 ASN B N 1
ATOM 1672 C CA . ASN B 1 94 ? 11.133 14.211 6.363 1 96.38 94 ASN B CA 1
ATOM 1673 C C . ASN B 1 94 ? 10.742 13.523 5.062 1 96.38 94 ASN B C 1
ATOM 1675 O O . ASN B 1 94 ? 10.086 12.477 5.082 1 96.38 94 ASN B O 1
ATOM 1679 N N . ILE B 1 95 ? 11.117 14.148 3.984 1 96.38 95 ILE B N 1
ATOM 1680 C CA . ILE B 1 95 ? 10.836 13.617 2.656 1 96.38 95 ILE B CA 1
ATOM 1681 C C . ILE B 1 95 ? 12.117 13.586 1.828 1 96.38 95 ILE B C 1
ATOM 1683 O O . ILE B 1 95 ? 12.102 13.883 0.632 1 96.38 95 ILE B O 1
ATOM 1687 N N . GLU B 1 96 ? 13.211 13.117 2.322 1 93.44 96 GLU B N 1
ATOM 1688 C CA . GLU B 1 96 ? 14.555 13.289 1.782 1 93.44 96 GLU B CA 1
ATOM 1689 C C . GLU B 1 96 ? 14.766 12.43 0.543 1 93.44 96 GLU B C 1
ATOM 1691 O O . GLU B 1 96 ? 15.625 12.727 -0.29 1 93.44 96 GLU B O 1
ATOM 1696 N N . HIS B 1 97 ? 13.977 11.406 0.338 1 90.81 97 HIS B N 1
ATOM 1697 C CA . HIS B 1 97 ? 14.258 10.469 -0.743 1 90.81 97 HIS B CA 1
ATOM 1698 C C . HIS B 1 97 ? 13.453 10.812 -1.995 1 90.81 97 HIS B C 1
ATOM 1700 O O . HIS B 1 97 ? 13.758 10.32 -3.084 1 90.81 97 HIS B O 1
ATOM 1706 N N . PHE B 1 98 ? 12.461 11.68 -1.842 1 92.25 98 PHE B N 1
ATOM 1707 C CA . PHE B 1 98 ? 11.641 11.938 -3.016 1 92.25 98 PHE B CA 1
ATOM 1708 C C . PHE B 1 98 ? 11.18 13.391 -3.045 1 92.25 98 PHE B C 1
ATOM 1710 O O . PHE B 1 98 ? 10.32 13.758 -3.85 1 92.25 98 PHE B O 1
ATOM 1717 N N . GLY B 1 99 ? 11.672 14.18 -2.234 1 93.62 99 GLY B N 1
ATOM 1718 C CA . GLY B 1 99 ? 11.305 15.586 -2.193 1 93.62 99 GLY B CA 1
ATOM 1719 C C . GLY B 1 99 ? 11.5 16.297 -3.52 1 93.62 99 GLY B C 1
ATOM 1720 O O . GLY B 1 99 ? 12.469 16.047 -4.227 1 93.62 99 GLY B O 1
ATOM 1721 N N . THR B 1 100 ? 10.414 17.062 -3.852 1 94.56 100 THR B N 1
ATOM 1722 C CA . THR B 1 100 ? 10.477 17.891 -5.055 1 94.56 100 THR B CA 1
ATOM 1723 C C . THR B 1 100 ? 10.234 19.359 -4.715 1 94.56 100 THR B C 1
ATOM 1725 O O . THR B 1 100 ? 9.766 19.672 -3.621 1 94.56 100 THR B O 1
ATOM 1728 N N . ASP B 1 101 ? 10.453 20.219 -5.688 1 95.56 1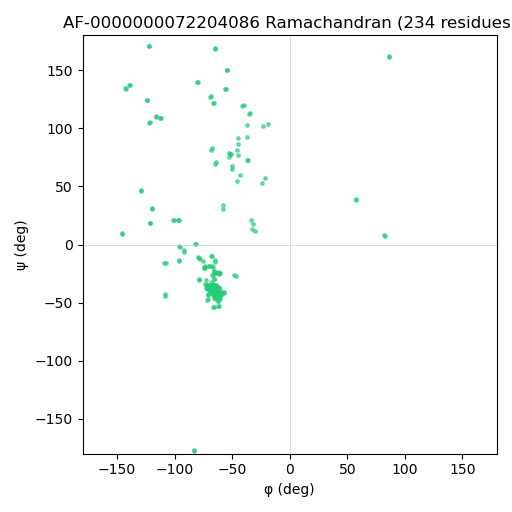01 ASP B N 1
ATOM 1729 C CA . ASP B 1 101 ? 10.156 21.641 -5.52 1 95.56 101 ASP B CA 1
ATOM 1730 C C . ASP B 1 101 ? 8.664 21.875 -5.344 1 95.56 101 ASP B C 1
ATOM 1732 O O . ASP B 1 101 ? 8.25 22.75 -4.578 1 95.56 101 ASP B O 1
ATOM 1736 N N . ASP B 1 102 ? 7.992 21.078 -6.035 1 96.12 102 ASP B N 1
ATOM 1737 C CA . ASP B 1 102 ? 6.539 21.203 -5.953 1 96.12 102 ASP B CA 1
ATOM 1738 C C . ASP B 1 102 ? 6.043 20.859 -4.547 1 96.12 102 ASP B C 1
ATOM 1740 O O . ASP B 1 102 ? 5.18 21.547 -4.008 1 96.12 102 ASP B O 1
ATOM 1744 N N . LEU B 1 103 ? 6.598 19.906 -3.959 1 96.88 103 LEU B N 1
ATOM 1745 C CA . LEU B 1 103 ? 6.207 19.516 -2.605 1 96.88 103 LEU B CA 1
ATOM 1746 C C . LEU B 1 103 ? 6.629 20.578 -1.597 1 96.88 103 LEU B C 1
ATOM 1748 O O . LEU B 1 103 ? 5.867 20.906 -0.682 1 96.88 103 LEU B O 1
ATOM 1752 N N . LEU B 1 104 ? 7.734 21.156 -1.741 1 97.19 104 LEU B N 1
ATOM 1753 C CA . LEU B 1 104 ? 8.219 22.219 -0.854 1 97.19 104 LEU B CA 1
ATOM 1754 C C . LEU B 1 104 ? 7.305 23.438 -0.917 1 97.19 104 LEU B C 1
ATOM 1756 O O . LEU B 1 104 ? 7 24.047 0.114 1 97.19 104 LEU B O 1
ATOM 1760 N N . ARG B 1 105 ? 6.859 23.672 -2.088 1 97.94 105 ARG B N 1
ATOM 1761 C CA . ARG B 1 105 ? 5.926 24.781 -2.252 1 97.94 105 ARG B CA 1
ATOM 1762 C C . ARG B 1 105 ? 4.59 24.484 -1.578 1 97.94 105 ARG B C 1
ATOM 1764 O O . ARG B 1 105 ? 4.008 25.344 -0.926 1 97.94 105 ARG B O 1
ATOM 1771 N N . HIS B 1 106 ? 4.152 23.266 -1.729 1 97.5 106 HIS B N 1
ATOM 1772 C CA . HIS B 1 106 ? 2.883 22.859 -1.132 1 97.5 106 HIS B CA 1
ATOM 1773 C C . HIS B 1 106 ? 2.928 22.984 0.388 1 97.5 106 HIS B C 1
ATOM 1775 O O . HIS B 1 106 ? 1.95 23.406 1.013 1 97.5 106 HIS B O 1
ATOM 1781 N N . ILE B 1 107 ? 4.047 22.656 0.884 1 97.31 107 ILE B N 1
ATOM 1782 C CA . ILE B 1 107 ? 4.258 22.781 2.322 1 97.31 107 ILE B CA 1
ATOM 1783 C C . ILE B 1 107 ? 4.133 24.25 2.729 1 97.31 107 ILE B C 1
ATOM 1785 O O . ILE B 1 107 ? 3.371 24.578 3.641 1 97.31 107 ILE B O 1
ATOM 1789 N N . THR B 1 108 ? 4.859 25.078 2.082 1 97.06 108 THR B N 1
ATOM 1790 C CA . THR B 1 108 ? 4.852 26.5 2.391 1 97.06 108 THR B CA 1
ATOM 1791 C C . THR B 1 108 ? 3.441 27.078 2.281 1 97.06 108 THR B C 1
ATOM 1793 O O . THR B 1 108 ? 3 27.828 3.152 1 97.06 108 THR B O 1
ATOM 1796 N N . ASP B 1 109 ? 2.744 26.656 1.259 1 96.94 109 ASP B N 1
ATOM 1797 C CA . ASP B 1 109 ? 1.377 27.109 1.052 1 96.94 109 ASP B CA 1
ATOM 1798 C C . ASP B 1 109 ? 0.472 26.703 2.209 1 96.94 109 ASP B C 1
ATOM 1800 O O . ASP B 1 109 ? -0.371 27.469 2.658 1 96.94 109 ASP B O 1
ATOM 1804 N N . SER B 1 110 ? 0.631 25.5 2.682 1 96 110 SER B N 1
ATOM 1805 C CA . SER B 1 110 ? -0.195 24.969 3.762 1 96 110 SER B CA 1
ATOM 1806 C C . SER B 1 110 ? 0.047 25.734 5.062 1 96 110 SER B C 1
ATOM 1808 O O . SER B 1 110 ? -0.888 25.969 5.828 1 96 110 SER B O 1
ATOM 1810 N N . LEU B 1 111 ? 1.259 26.078 5.262 1 95 111 LEU B N 1
ATOM 1811 C CA . LEU B 1 111 ? 1.628 26.797 6.477 1 95 111 LEU B CA 1
ATOM 1812 C C . LEU B 1 111 ? 1.106 28.219 6.441 1 95 111 LEU B C 1
ATOM 1814 O O . LEU B 1 111 ? 0.686 28.766 7.469 1 95 111 LEU B O 1
ATOM 1818 N N . GLU B 1 112 ? 1.105 28.797 5.316 1 94.44 112 GLU B N 1
ATOM 1819 C CA . GLU B 1 112 ? 0.652 30.172 5.148 1 94.44 112 GLU B CA 1
ATOM 1820 C C . GLU B 1 112 ? -0.855 30.297 5.359 1 94.44 112 GLU B C 1
ATOM 1822 O O . GLU B 1 112 ? -1.332 31.25 5.961 1 94.44 112 GLU B O 1
ATOM 1827 N N . LYS B 1 113 ? -1.53 29.328 4.906 1 90.5 113 LYS B N 1
ATOM 1828 C CA . LYS B 1 113 ? -2.98 29.312 5.078 1 90.5 113 LYS B CA 1
ATOM 1829 C C . LYS B 1 113 ? -3.359 29.297 6.555 1 90.5 113 LYS B C 1
ATOM 1831 O O . LYS B 1 113 ? -4.312 29.969 6.965 1 90.5 113 LYS B O 1
ATOM 1836 N N . ASN B 1 114 ? -2.725 28.516 7.316 1 87.81 114 ASN B N 1
ATOM 1837 C CA . ASN B 1 114 ? -2.992 28.453 8.75 1 87.81 114 ASN B CA 1
ATOM 1838 C C . ASN B 1 114 ? -2.654 29.766 9.453 1 87.81 114 ASN B C 1
ATOM 1840 O O . ASN B 1 114 ? -3.373 30.188 10.359 1 87.81 114 ASN B O 1
ATOM 1844 N N . MET B 1 115 ? -1.56 30.359 9.016 1 86.94 115 MET B N 1
ATOM 1845 C CA . MET B 1 115 ? -1.127 31.625 9.609 1 86.94 115 MET B CA 1
ATOM 1846 C C . MET B 1 115 ? -2.115 32.75 9.297 1 86.94 115 MET B C 1
ATOM 1848 O O . MET B 1 115 ? -2.402 33.594 10.156 1 86.94 115 MET B O 1
ATOM 1852 N N . ARG B 1 116 ? -2.693 32.656 8.109 1 83.94 116 ARG B N 1
ATOM 1853 C CA . ARG B 1 116 ? -3.678 33.656 7.715 1 83.94 116 ARG B CA 1
ATOM 1854 C C . ARG B 1 116 ? -4.992 33.438 8.469 1 83.94 116 ARG B C 1
ATOM 1856 O O . ARG B 1 116 ? -5.699 34.406 8.758 1 83.94 116 ARG B O 1
ATOM 1863 N N . LYS B 1 117 ? -5.379 32.281 8.773 1 76.81 117 LYS B N 1
ATOM 1864 C CA . LYS B 1 117 ? -6.629 32 9.469 1 76.81 117 LYS B CA 1
ATOM 1865 C C . LYS B 1 117 ? -6.539 32.406 10.938 1 76.81 117 LYS B C 1
ATOM 1867 O O . LYS B 1 117 ? -7.562 32.656 11.586 1 76.81 117 LYS B O 1
ATOM 1872 N N . GLY B 1 118 ? -5.492 32.312 11.367 1 69.38 118 GLY B N 1
ATOM 1873 C CA . GLY B 1 118 ? -5.277 32.688 12.75 1 69.38 118 GLY B CA 1
ATOM 1874 C C . GLY B 1 118 ? -5.195 34.188 12.938 1 69.38 118 GLY B C 1
ATOM 1875 O O . GLY B 1 118 ? -5.156 34.688 14.07 1 69.38 118 GLY B O 1
ATOM 1876 N N . THR B 1 119 ? -5.074 34.844 11.852 1 55.97 119 THR B N 1
ATOM 1877 C CA . THR B 1 119 ? -5.133 36.312 11.961 1 55.97 119 THR B CA 1
ATOM 1878 C C . THR B 1 119 ? -6.555 36.812 11.719 1 55.97 119 THR B C 1
ATOM 1880 O O . THR B 1 119 ? -7.324 36.188 10.984 1 55.97 119 THR B O 1
#

Radius of gyration: 20.06 Å; Cα contacts (8 Å, |Δi|>4): 248; chains: 2; bounding box: 40×72×53 Å

InterPro domains:
  IPR001810 F-box domain [PF12937] (19-65)
  IPR036047 F-box-like domain superfamily [SSF81383] (19-89)

Sequence (238 aa):
MSSSSSVKSVGADREERNWKDLPRDVLCTIFQKLGAIETLMRAQHGSSVWRTISKDPLLWCTIDMSNSGDMDLQLGIICRRAIDYSCGHLLRINIEHFGTDDLLRHITDSLEKNMRKGTMSSSSSVKSVGADREERNWKDLPRDVLCTIFQKLGAIETLMRAQHGSSVWRTISKDPLLWCTIDMSNSGDMDLQLGIICRRAIDYSCGHLLRINIEHFGTDDLLRHITDSLEKNMRKGT

Organism: Vigna radiata var. radiata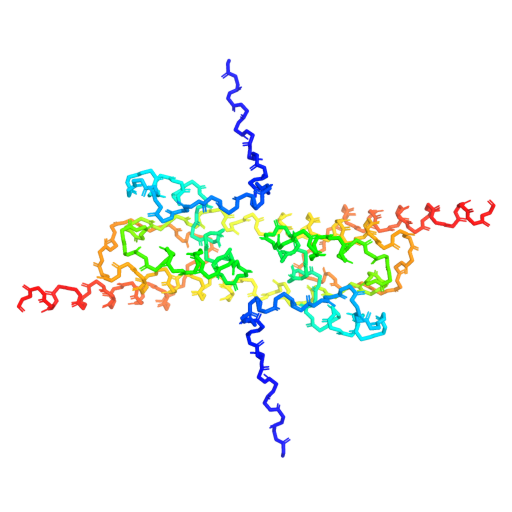 (NCBI:txid3916)

Foldseek 3Di:
DPPPPPPPPVPPPCPVPPLVPDDPVVVLVVLVVCFPVNQVVCLVVHDPRSVVSSVDVSNVPDHDPVCVVCVLVVVLVVLLVVLVVCQLVDDDDDDPPRDDPVSVVSNVVSNVVVVVVVD/DPPPPPPPPVPPDCPVPVLVPDDPVVVLVVLVVCFPVNQVVCLVVHDPRSVVSSVDVSNVPDHDPVCVVCVLVVVLVVLLVVLVVCQQVDDDDDDPPRDDPVSVVSNVVSNVVVVVVVD

Secondary structure (DSSP, 8-state):
------------------GGGS-HHHHHHHHHHHHHHHHHHHHHHS-HHHHHHTT-GGGGSEEE-GGGGGHHHHHHHHHHHHHHHHTT---EEE-TTT--HHHHHHHHHHHHHHHHHT-/------------------GGGS-HHHHHHHHHHHHHHHHHHHHHHS-HHHHHHTT-GGGGSEEE-GGGGGHHHHHHHHHHHHHHHHTT---EEE-TTT--HHHHHHHHHHHHHHHHHT-

pLDDT: mean 82.02, std 20.43, range [25.56, 98.06]

Solvent-accessible surface area (backbone atoms only — not comparable to full-atom values): 13560 Å² total; per-residue (Å²): 135,81,80,72,77,68,75,65,71,74,54,62,70,77,61,78,65,61,70,85,72,50,56,64,69,58,48,37,52,53,47,61,71,56,19,56,61,54,49,51,52,38,24,58,58,35,52,73,64,44,39,56,59,67,53,45,34,79,60,28,27,53,40,53,44,65,71,58,68,44,47,63,58,50,50,50,53,51,50,52,50,45,53,58,36,11,65,33,52,62,74,46,76,39,47,84,75,66,67,46,72,68,54,54,49,51,51,53,52,39,42,49,52,39,57,54,69,74,96,137,82,80,73,77,67,74,67,70,74,58,59,70,78,62,76,64,62,70,84,71,51,56,65,68,58,49,37,52,51,47,60,71,56,19,54,61,54,49,51,52,38,24,56,61,34,53,73,64,44,38,56,58,66,52,45,35,79,59,26,27,54,39,53,42,66,70,57,68,46,47,63,58,51,50,50,52,53,49,50,50,45,52,59,36,12,65,31,53,62,74,44,76,38,47,83,76,68,66,48,70,67,54,55,49,50,49,53,53,38,42,49,51,38,58,55,66,73,95